Protein AF-A0A4W2G5J8-F1 (afdb_monomer_lite)

Organism: Bos indicus x Bos taurus (NCBI:txid30522)

InterPro domains:
  IPR000988 Large ribosomal subunit protein eL24-related, N-terminal [PF01246] (79-118)
  IPR001806 Small GTPase [PF00071] (5-64)
  IPR001806 Small GTPase [PS51421] (1-162)
  IPR027417 P-loop containing nucleoside triphosphate hydrolase [G3DSA:3.40.50.300] (1-75)
  IPR027417 P-loop containing nucleoside triphosphate hydrolase [SSF52540] (5-85)
  IPR038630 Ribosomal protein L24e/L24 superfamily [G3DSA:2.30.170.20] (77-120)
  IPR056366 Large ribosomal subunit protein eL24 [PTHR10792] (80-213)

Sequence (216 aa):
MHAYCENPDIVLCGNKSDLEDQRVVKEEEARGLAEKYGVPYFETSAANGTNINQAIETLLDLIMKRMERCVDKSWIPEGVVFRFCKSKCHKNFKKKRNPRKVRWTKAFRKAAGKELTVDNSFEFEKRRNEPVKYQRELWNKTIDAMKRVEEIKQKRQAKFIMNRLKKNKELQKVQDVKEVKQNIHLIRAPLAGKGKQLEDKMVQKLQEDVDMEDVS

Secondary structure (DSSP, 8-state):
--S--SS----EEEE-TT-GGG--S-HHHHHHHHHHHT--EEEEBTTTTBSHHHHHHHHHHHHHHHHHHTT-GGGS-TT-----SSHHHHHHHHTT--GGG-TTSHHHHHHTTSS--S-GGGGGGPPP-S-----HHHHHHHHHHHHHHHHHHHHHHHHHHHHHHHHHHHHHHHHHHHHHHHSGGGS--TTTTHHHHHHHHHHHHHHHHHHHHTT-

Structure (mmCIF, N/CA/C/O backbone):
data_AF-A0A4W2G5J8-F1
#
_entry.id   AF-A0A4W2G5J8-F1
#
loop_
_atom_site.group_PDB
_atom_site.id
_atom_site.type_symbol
_atom_site.label_atom_id
_atom_site.label_alt_id
_atom_site.label_comp_id
_atom_site.label_asym_id
_atom_site.label_entity_id
_atom_site.label_seq_id
_atom_site.pdbx_PDB_ins_code
_atom_site.Cartn_x
_atom_site.Cartn_y
_atom_site.Cartn_z
_atom_site.occupancy
_atom_site.B_iso_or_equiv
_atom_site.auth_seq_id
_atom_site.auth_comp_id
_atom_site.auth_asym_id
_atom_site.auth_atom_id
_atom_site.pdbx_PDB_model_num
ATOM 1 N N . MET A 1 1 ? 19.589 -0.041 -10.418 1.00 38.41 1 MET A N 1
ATOM 2 C CA . MET A 1 1 ? 19.393 -1.083 -11.439 1.00 38.41 1 MET A CA 1
ATOM 3 C C . MET A 1 1 ? 18.589 -2.205 -10.810 1.00 38.41 1 MET A C 1
ATOM 5 O O . MET A 1 1 ? 19.069 -2.798 -9.857 1.00 38.41 1 MET A O 1
ATOM 9 N N . HIS A 1 2 ? 17.328 -2.399 -11.202 1.00 41.47 2 HIS A N 1
ATOM 10 C CA . HIS A 1 2 ? 16.575 -3.581 -10.766 1.00 41.47 2 HIS A CA 1
ATOM 11 C C . HIS A 1 2 ? 16.871 -4.688 -11.780 1.00 41.47 2 HIS A C 1
ATOM 13 O O . HIS A 1 2 ? 16.592 -4.490 -12.955 1.00 41.47 2 HIS A O 1
ATOM 19 N N . ALA A 1 3 ? 17.419 -5.816 -11.323 1.00 39.56 3 ALA A N 1
ATOM 20 C CA . ALA A 1 3 ? 17.760 -6.989 -12.140 1.00 39.56 3 ALA A CA 1
ATOM 21 C C . ALA A 1 3 ? 16.539 -7.727 -12.732 1.00 39.56 3 ALA A C 1
ATOM 23 O O . ALA A 1 3 ? 16.693 -8.734 -13.404 1.00 39.56 3 ALA A O 1
ATOM 24 N N . TYR A 1 4 ? 15.325 -7.230 -12.491 1.00 49.53 4 TYR A N 1
ATOM 25 C CA . TYR A 1 4 ? 14.087 -7.831 -12.972 1.00 49.53 4 TYR A CA 1
ATOM 26 C C . TYR A 1 4 ? 13.166 -6.712 -13.438 1.00 49.53 4 TYR A C 1
ATOM 28 O O . TYR A 1 4 ? 12.413 -6.136 -12.646 1.00 49.53 4 TYR A O 1
ATOM 36 N N . CYS A 1 5 ? 13.278 -6.348 -14.712 1.00 56.59 5 CYS A N 1
ATOM 37 C CA . CYS A 1 5 ? 12.164 -5.691 -15.366 1.00 56.59 5 CYS A CA 1
ATOM 38 C C . CYS A 1 5 ? 11.181 -6.752 -15.850 1.00 56.59 5 CYS A C 1
ATOM 40 O O . CYS A 1 5 ? 11.600 -7.795 -16.333 1.00 56.59 5 CYS A O 1
ATOM 42 N N . GLU A 1 6 ? 9.890 -6.445 -15.758 1.00 57.66 6 GLU A N 1
ATOM 43 C CA . GLU A 1 6 ? 8.810 -7.233 -16.358 1.00 57.66 6 GLU A CA 1
ATOM 44 C C . GLU A 1 6 ? 9.018 -7.415 -17.883 1.00 57.66 6 GLU A C 1
ATOM 46 O O . GLU A 1 6 ? 8.624 -8.446 -18.407 1.00 57.66 6 GLU A O 1
ATOM 51 N N . ASN A 1 7 ? 9.758 -6.503 -18.539 1.00 65.62 7 ASN A N 1
ATOM 52 C CA . ASN A 1 7 ? 10.272 -6.633 -19.913 1.00 65.62 7 ASN A CA 1
ATOM 53 C C . ASN A 1 7 ? 11.811 -6.447 -19.946 1.00 65.62 7 ASN A C 1
ATOM 55 O O . ASN A 1 7 ? 12.277 -5.306 -19.769 1.00 65.62 7 ASN A O 1
ATOM 59 N N . PRO A 1 8 ? 12.617 -7.514 -20.091 1.00 75.38 8 PRO A N 1
ATOM 60 C CA . PRO A 1 8 ? 14.058 -7.420 -20.338 1.00 75.38 8 PRO A CA 1
ATOM 61 C C . PRO A 1 8 ? 14.349 -7.021 -21.794 1.00 75.38 8 PRO A C 1
ATOM 63 O O . PRO A 1 8 ? 13.542 -7.289 -22.679 1.00 75.38 8 PRO A O 1
ATOM 66 N N . ASP A 1 9 ? 15.489 -6.373 -22.032 1.00 82.00 9 ASP A N 1
ATOM 67 C CA . ASP A 1 9 ? 15.990 -6.139 -23.392 1.00 82.00 9 ASP A CA 1
ATOM 68 C C . ASP A 1 9 ? 16.677 -7.429 -23.865 1.00 82.00 9 ASP A C 1
ATOM 70 O O . ASP A 1 9 ? 17.513 -7.979 -23.145 1.00 82.00 9 ASP A O 1
ATOM 74 N N . ILE A 1 10 ? 16.275 -7.950 -25.026 1.00 84.50 10 ILE A N 1
ATOM 75 C CA . ILE A 1 10 ? 16.717 -9.248 -25.554 1.00 84.50 10 ILE A CA 1
ATOM 76 C C . ILE A 1 10 ? 17.279 -9.032 -26.959 1.00 84.50 10 ILE A C 1
ATOM 78 O O . ILE A 1 10 ? 16.675 -8.329 -27.767 1.00 84.50 10 ILE A O 1
ATOM 82 N N . VAL A 1 11 ? 18.418 -9.660 -27.242 1.00 89.00 11 VAL A N 1
ATOM 83 C CA . VAL A 1 11 ? 19.029 -9.752 -28.573 1.00 89.00 11 VAL A CA 1
ATOM 84 C C . VAL A 1 11 ? 19.154 -11.234 -28.919 1.00 89.00 11 VAL A C 1
ATOM 86 O O . VAL A 1 11 ? 19.563 -12.030 -28.073 1.00 89.00 11 VAL A O 1
ATOM 89 N N . LEU A 1 12 ? 18.757 -11.611 -30.134 1.00 89.06 12 LEU A N 1
ATOM 90 C CA . LEU A 1 12 ? 18.858 -12.975 -30.641 1.00 89.06 12 LEU A CA 1
ATOM 91 C C . LEU A 1 12 ? 20.187 -13.140 -31.386 1.00 89.06 12 LEU A C 1
ATOM 93 O O . LEU A 1 12 ? 20.482 -12.381 -32.303 1.00 89.06 12 LEU A O 1
ATOM 97 N N . CYS A 1 13 ? 20.978 -14.146 -31.020 1.00 88.75 13 CYS A N 1
ATOM 98 C CA . CYS A 1 13 ? 22.247 -14.430 -31.690 1.00 88.75 13 CYS A CA 1
ATOM 99 C C . CYS A 1 13 ? 22.218 -15.830 -32.307 1.00 88.75 13 CYS A C 1
ATOM 101 O O . CYS A 1 13 ? 22.041 -16.818 -31.592 1.00 88.75 13 CYS A O 1
ATOM 103 N N . GLY A 1 14 ? 22.425 -15.918 -33.619 1.00 87.31 14 GLY A N 1
ATOM 104 C CA . GLY A 1 14 ? 22.810 -17.155 -34.290 1.00 87.31 14 GLY A CA 1
ATOM 105 C C . GLY A 1 14 ? 24.281 -17.435 -33.991 1.00 87.31 14 GLY A C 1
ATOM 106 O O . GLY A 1 14 ? 25.125 -16.563 -34.181 1.00 87.31 14 GLY A O 1
ATOM 107 N N . ASN A 1 15 ? 24.600 -18.612 -33.462 1.00 85.62 15 ASN A N 1
ATOM 108 C CA . ASN A 1 15 ? 25.974 -18.990 -33.124 1.00 85.62 15 ASN A CA 1
ATOM 109 C C . ASN A 1 15 ? 26.601 -19.818 -34.255 1.00 85.62 15 ASN A C 1
ATOM 111 O O . ASN A 1 15 ? 25.879 -20.532 -34.949 1.00 85.62 15 ASN A O 1
ATOM 115 N N . LYS A 1 16 ? 27.938 -19.811 -34.345 1.00 78.06 16 LYS A N 1
ATOM 116 C CA . LYS A 1 16 ? 28.732 -20.694 -35.215 1.00 78.06 16 LYS A CA 1
ATOM 117 C C . LYS A 1 16 ? 28.480 -20.439 -36.710 1.00 78.06 16 LYS A C 1
ATOM 119 O O . LYS A 1 16 ? 28.362 -21.374 -37.497 1.00 78.06 16 LYS A O 1
ATOM 124 N N . SER A 1 17 ? 28.389 -19.164 -37.096 1.00 78.94 17 SER A N 1
ATOM 125 C CA . SER A 1 17 ? 28.160 -18.755 -38.493 1.00 78.94 17 SER A CA 1
ATOM 126 C C . SER A 1 17 ? 29.269 -19.201 -39.459 1.00 78.94 17 SER A C 1
ATOM 128 O O . SER A 1 17 ? 29.073 -19.181 -40.663 1.00 78.94 17 SER A O 1
ATOM 130 N N . ASP A 1 18 ? 30.429 -19.603 -38.937 1.00 77.38 18 ASP A N 1
ATOM 131 C CA . ASP A 1 18 ? 31.568 -20.159 -39.673 1.00 77.38 18 ASP A CA 1
ATOM 132 C C . ASP A 1 18 ? 31.344 -21.575 -40.229 1.00 77.38 18 ASP A C 1
ATOM 134 O O . ASP A 1 18 ? 32.064 -21.988 -41.133 1.00 77.38 18 ASP A O 1
ATOM 138 N N . LEU A 1 19 ? 30.373 -22.329 -39.703 1.00 77.50 19 LEU A N 1
ATOM 139 C CA . LEU A 1 19 ? 30.126 -23.720 -40.095 1.00 77.50 19 LEU A CA 1
ATOM 140 C C . LEU A 1 19 ? 28.753 -23.858 -40.746 1.00 77.50 19 LEU A C 1
ATOM 142 O O . LEU A 1 19 ? 27.797 -24.353 -40.146 1.00 77.50 19 LEU A O 1
ATOM 146 N N . GLU A 1 20 ? 28.679 -23.426 -42.003 1.00 73.38 20 GLU A N 1
ATOM 147 C CA . GLU A 1 20 ? 27.465 -23.491 -42.822 1.00 73.38 20 GLU A CA 1
ATOM 148 C C . GLU A 1 20 ? 27.025 -24.936 -43.106 1.00 73.38 20 GLU A C 1
ATOM 150 O O . GLU A 1 20 ? 25.830 -25.226 -43.097 1.00 73.38 20 GLU A O 1
ATOM 155 N N . ASP A 1 21 ? 27.974 -25.868 -43.233 1.00 71.19 21 ASP A N 1
ATOM 156 C CA . ASP A 1 21 ? 27.704 -27.285 -43.528 1.00 71.19 21 ASP A CA 1
ATOM 157 C C . ASP A 1 21 ? 26.970 -28.030 -42.397 1.00 71.19 21 ASP A C 1
ATOM 159 O O . ASP A 1 21 ? 26.373 -29.082 -42.616 1.00 71.19 21 ASP A O 1
ATOM 163 N N . GLN A 1 22 ? 27.002 -27.498 -41.170 1.00 77.81 22 GLN A N 1
ATOM 164 C CA . GLN A 1 22 ? 26.304 -28.057 -40.001 1.00 77.81 22 GLN A CA 1
ATOM 165 C C . GLN A 1 22 ? 25.113 -27.189 -39.573 1.00 77.81 22 GLN A C 1
ATOM 167 O O . GLN A 1 22 ? 24.629 -27.290 -38.440 1.00 77.81 22 GLN A O 1
ATOM 172 N N . ARG A 1 23 ? 24.639 -26.308 -40.461 1.00 77.00 23 ARG A N 1
ATOM 173 C CA . ARG A 1 23 ? 23.551 -25.377 -40.171 1.00 77.00 23 ARG A CA 1
ATOM 174 C C . ARG A 1 23 ? 22.225 -26.129 -40.034 1.00 77.00 23 ARG A C 1
ATOM 176 O O . ARG A 1 23 ? 21.704 -26.699 -40.985 1.00 77.00 23 ARG A O 1
ATOM 183 N N . VAL A 1 24 ? 21.657 -26.081 -38.830 1.00 79.44 24 VAL A N 1
ATOM 184 C CA . VAL A 1 24 ? 20.358 -26.702 -38.506 1.00 79.44 24 VAL A CA 1
ATOM 185 C C . VAL A 1 24 ? 19.182 -25.768 -38.815 1.00 79.44 24 VAL A C 1
ATOM 187 O O . VAL A 1 24 ? 18.085 -26.236 -39.101 1.00 79.44 24 VAL A O 1
ATOM 190 N N . VAL A 1 25 ? 19.401 -24.449 -38.775 1.00 81.06 25 VAL A N 1
ATOM 191 C CA . VAL A 1 25 ? 18.357 -23.428 -38.962 1.00 81.06 25 VAL A CA 1
ATOM 192 C C . VAL A 1 25 ? 18.772 -22.470 -40.070 1.00 81.06 25 VAL A C 1
ATOM 194 O O . VAL A 1 25 ? 19.885 -21.938 -40.055 1.00 81.06 25 VAL A O 1
ATOM 197 N N . LYS A 1 26 ? 17.878 -22.239 -41.035 1.00 83.38 26 LYS A N 1
ATOM 198 C CA . LYS A 1 26 ? 18.117 -21.276 -42.118 1.00 83.38 26 LYS A CA 1
ATOM 199 C C . LYS A 1 26 ? 18.141 -19.853 -41.562 1.00 83.38 26 LYS A C 1
ATOM 201 O O . LYS A 1 26 ? 17.365 -19.527 -40.665 1.00 83.38 26 LYS A O 1
ATOM 206 N N . GLU A 1 27 ? 18.988 -18.993 -42.127 1.00 81.56 27 GLU A N 1
ATOM 207 C CA . GLU A 1 27 ? 19.073 -17.584 -41.710 1.00 81.56 27 GLU A CA 1
ATOM 208 C C . GLU A 1 27 ? 17.706 -16.889 -41.789 1.00 81.56 27 GLU A C 1
ATOM 210 O O . GLU A 1 27 ? 17.298 -16.203 -40.854 1.00 81.56 27 GLU A O 1
ATOM 215 N N . GLU A 1 28 ? 16.962 -17.127 -42.871 1.00 84.06 28 GLU A N 1
ATOM 216 C CA . GLU A 1 28 ? 15.635 -16.545 -43.103 1.00 84.06 28 GLU A CA 1
ATOM 217 C C . GLU A 1 28 ? 14.625 -16.912 -42.008 1.00 84.06 28 GLU A C 1
ATOM 219 O O . GLU A 1 28 ? 13.818 -16.081 -41.596 1.00 84.06 28 GLU A O 1
ATOM 224 N N . GLU A 1 29 ? 14.689 -18.140 -41.491 1.00 86.12 29 GLU A N 1
ATOM 225 C CA . GLU A 1 29 ? 13.794 -18.618 -40.436 1.00 86.12 29 GLU A CA 1
ATOM 226 C C . GLU A 1 29 ? 14.132 -17.971 -39.085 1.00 86.12 29 GLU A C 1
ATOM 228 O O . GLU A 1 29 ? 13.241 -17.502 -38.373 1.00 86.12 29 GLU A O 1
ATOM 233 N N . ALA A 1 30 ? 15.425 -17.873 -38.758 1.00 84.69 30 ALA A N 1
ATOM 234 C CA . ALA A 1 30 ? 15.895 -17.206 -37.546 1.00 84.69 30 ALA A CA 1
ATOM 235 C C . ALA A 1 30 ? 15.593 -15.698 -37.570 1.00 84.69 30 ALA A C 1
ATOM 237 O O . ALA A 1 30 ? 15.148 -15.133 -36.566 1.00 84.69 30 ALA A O 1
ATOM 238 N N . ARG A 1 31 ? 15.763 -15.055 -38.731 1.00 87.25 31 ARG A N 1
ATOM 239 C CA . ARG A 1 31 ? 15.429 -13.644 -38.949 1.00 87.25 31 ARG A CA 1
ATOM 240 C C . ARG A 1 31 ? 13.924 -13.402 -38.875 1.00 87.25 31 ARG A C 1
ATOM 242 O O . ARG A 1 31 ? 13.499 -12.482 -38.184 1.00 87.25 31 ARG A O 1
ATOM 249 N N . GLY A 1 32 ? 13.114 -14.264 -39.492 1.00 88.94 32 GLY A N 1
ATOM 250 C CA . GLY A 1 32 ? 11.654 -14.193 -39.406 1.00 88.94 32 GLY A CA 1
ATOM 251 C C . GLY A 1 32 ? 11.141 -14.367 -37.973 1.00 88.94 32 GLY A C 1
ATOM 252 O O . GLY A 1 32 ? 10.207 -13.684 -37.550 1.00 88.94 32 GLY A O 1
ATOM 253 N N . LEU A 1 33 ? 11.788 -15.227 -37.179 1.00 87.94 33 LEU A N 1
ATOM 254 C CA . LEU A 1 33 ? 11.506 -15.351 -35.751 1.00 87.94 33 LEU A CA 1
ATOM 255 C C . LEU A 1 33 ? 11.872 -14.063 -35.001 1.00 87.94 33 LEU A C 1
ATOM 257 O O . LEU A 1 33 ? 11.066 -13.564 -34.216 1.00 87.94 33 LEU A O 1
ATOM 261 N N . ALA A 1 34 ? 13.046 -13.494 -35.268 1.00 89.31 34 ALA A N 1
ATOM 262 C CA . ALA A 1 34 ? 13.484 -12.245 -34.654 1.00 89.31 34 ALA A CA 1
ATOM 263 C C . ALA A 1 34 ? 12.530 -11.078 -34.956 1.00 89.31 34 ALA A C 1
ATOM 265 O O . ALA A 1 34 ? 12.132 -10.361 -34.039 1.00 89.31 34 ALA A O 1
ATOM 266 N N . GLU A 1 35 ? 12.086 -10.944 -36.207 1.00 88.75 35 GLU A N 1
ATOM 267 C CA . GLU A 1 35 ? 11.108 -9.939 -36.636 1.00 88.75 35 GLU A CA 1
ATOM 268 C C . GLU A 1 35 ? 9.743 -10.147 -35.978 1.00 88.75 35 GLU A C 1
ATOM 270 O O . GLU A 1 35 ? 9.147 -9.193 -35.478 1.00 88.75 35 GLU A O 1
ATOM 275 N N . LYS A 1 36 ? 9.274 -11.398 -35.882 1.00 90.69 36 LYS A N 1
ATOM 276 C CA . LYS A 1 36 ? 8.018 -11.738 -35.199 1.00 90.69 36 LYS A CA 1
ATOM 277 C C . LYS A 1 36 ? 8.023 -11.327 -33.725 1.00 90.69 36 LYS A C 1
ATOM 279 O O . LYS A 1 36 ? 6.988 -10.912 -33.204 1.00 90.69 36 LYS A O 1
ATOM 284 N N . TYR A 1 37 ? 9.166 -11.452 -33.052 1.00 86.06 37 TYR A N 1
ATOM 285 C CA . TYR A 1 37 ? 9.339 -11.030 -31.659 1.00 86.06 37 TYR A CA 1
ATOM 286 C C . TYR A 1 37 ? 9.847 -9.585 -31.513 1.00 86.06 37 TYR A C 1
ATOM 288 O O . TYR A 1 37 ? 9.924 -9.087 -30.390 1.00 86.06 37 TYR A O 1
ATOM 296 N N . GLY A 1 38 ? 10.160 -8.900 -32.618 1.00 85.06 38 GLY A N 1
ATOM 297 C CA . GLY A 1 38 ? 10.692 -7.537 -32.629 1.00 85.06 38 GLY A CA 1
ATOM 298 C C . GLY A 1 38 ? 12.057 -7.391 -31.945 1.00 85.06 38 GLY A C 1
ATOM 299 O O . GLY A 1 38 ? 12.325 -6.345 -31.353 1.00 85.06 38 GLY A O 1
ATOM 300 N N . VAL A 1 39 ? 12.896 -8.431 -31.974 1.00 88.75 39 VAL A N 1
ATOM 301 C CA . VAL A 1 39 ? 14.233 -8.442 -31.352 1.00 88.75 39 VAL A CA 1
ATOM 302 C C . VAL A 1 39 ? 15.334 -8.330 -32.414 1.00 88.75 39 VAL A C 1
ATOM 304 O O . VAL A 1 39 ? 15.181 -8.886 -33.500 1.00 88.75 39 VAL A O 1
ATOM 307 N N . PRO A 1 40 ? 16.460 -7.647 -32.140 1.00 88.44 40 PRO A N 1
ATOM 308 C CA . PRO A 1 40 ? 17.597 -7.636 -33.059 1.00 88.44 40 PRO A CA 1
ATOM 309 C C . PRO A 1 40 ? 18.197 -9.037 -33.224 1.00 88.44 40 PRO A C 1
ATOM 311 O O . PRO A 1 40 ? 18.310 -9.767 -32.237 1.00 88.44 40 PRO A O 1
ATOM 314 N N . TYR A 1 41 ? 18.607 -9.382 -34.448 1.00 89.94 41 TYR A N 1
ATOM 315 C CA . TYR A 1 41 ? 19.265 -10.648 -34.782 1.00 89.94 41 TYR A CA 1
ATOM 316 C C . TYR A 1 41 ? 20.685 -10.424 -35.304 1.00 89.94 41 TYR A C 1
ATOM 318 O O . TYR A 1 41 ? 20.887 -9.571 -36.167 1.00 89.94 41 TYR A O 1
ATOM 326 N N . PHE A 1 42 ? 21.642 -11.217 -34.817 1.00 88.81 42 PHE A N 1
ATOM 327 C CA . PHE A 1 42 ? 23.030 -11.218 -35.287 1.00 88.81 42 PHE A CA 1
ATOM 328 C C . PHE A 1 42 ? 23.533 -12.642 -35.521 1.00 88.81 42 PHE A C 1
ATOM 330 O O . PHE A 1 42 ? 23.354 -13.507 -34.667 1.00 88.81 42 PHE A O 1
ATOM 337 N N . GLU A 1 43 ? 24.226 -12.879 -36.634 1.00 86.31 43 GLU A N 1
ATOM 338 C CA . GLU A 1 43 ? 25.026 -14.093 -36.820 1.00 86.31 43 GLU A CA 1
ATOM 339 C C . GLU A 1 43 ? 26.422 -13.867 -36.248 1.00 86.31 43 GLU A C 1
ATOM 341 O O . GLU A 1 43 ? 27.118 -12.946 -36.665 1.00 86.31 43 GLU A O 1
ATOM 346 N N . THR A 1 44 ? 26.816 -14.686 -35.281 1.00 86.19 44 THR A N 1
ATOM 347 C CA . THR A 1 44 ? 28.058 -14.555 -34.517 1.00 86.19 44 THR A CA 1
ATOM 348 C C . THR A 1 44 ? 28.912 -15.809 -34.677 1.00 86.19 44 THR A C 1
ATOM 350 O O . THR A 1 44 ? 28.406 -16.932 -34.597 1.00 86.19 44 THR A O 1
ATOM 353 N N . SER A 1 45 ? 30.222 -15.632 -34.856 1.00 85.00 45 SER A N 1
ATOM 354 C CA . SER A 1 45 ? 31.191 -16.729 -34.758 1.00 85.00 45 SER A CA 1
ATOM 355 C C . SER A 1 45 ? 32.128 -16.475 -33.590 1.00 85.00 45 SER A C 1
ATOM 357 O O . SER A 1 45 ? 32.958 -15.567 -33.631 1.00 85.00 45 SER A O 1
ATOM 359 N N . ALA A 1 46 ? 32.026 -17.313 -32.557 1.00 78.50 46 ALA A N 1
ATOM 360 C CA . ALA A 1 46 ? 32.944 -17.296 -31.421 1.00 78.50 46 ALA A CA 1
ATOM 361 C C . ALA A 1 46 ? 34.396 -17.625 -31.822 1.00 78.50 46 ALA A C 1
ATOM 363 O O . ALA A 1 46 ? 35.321 -17.149 -31.172 1.00 78.50 46 ALA A O 1
ATOM 364 N N . ALA A 1 47 ? 34.593 -18.417 -32.883 1.00 79.69 47 ALA A N 1
ATOM 365 C CA . ALA A 1 47 ? 35.912 -18.844 -33.348 1.00 79.69 47 ALA A CA 1
ATOM 366 C C . ALA A 1 47 ? 36.627 -17.753 -34.161 1.00 79.69 47 ALA A C 1
ATOM 368 O O . ALA A 1 47 ? 37.810 -17.504 -33.943 1.00 79.69 47 ALA A O 1
ATOM 369 N N . ASN A 1 48 ? 35.896 -17.069 -35.048 1.00 78.31 48 ASN A N 1
ATOM 370 C CA . ASN A 1 48 ? 36.460 -16.039 -35.929 1.00 78.31 48 ASN A CA 1
ATOM 371 C C . ASN A 1 48 ? 36.322 -14.618 -35.360 1.00 78.31 48 ASN A C 1
ATOM 373 O O . ASN A 1 48 ? 36.803 -13.660 -35.963 1.00 78.31 48 ASN A O 1
ATOM 377 N N . GLY A 1 49 ? 35.641 -14.456 -34.221 1.00 80.69 49 GLY A N 1
ATOM 378 C CA . GLY A 1 49 ? 35.400 -13.153 -33.601 1.00 80.69 49 GLY A CA 1
ATOM 379 C C . GLY A 1 49 ? 34.451 -12.248 -34.396 1.00 80.69 49 GLY A C 1
ATOM 380 O O . GLY A 1 49 ? 34.365 -11.053 -34.113 1.00 80.69 49 GLY A O 1
ATOM 381 N N . THR A 1 50 ? 33.738 -12.778 -35.393 1.00 83.38 50 THR A N 1
ATOM 382 C CA . THR A 1 50 ? 32.857 -11.985 -36.256 1.00 83.38 50 THR A CA 1
ATOM 383 C C . THR A 1 50 ? 31.548 -11.647 -35.541 1.00 83.38 50 THR A C 1
ATOM 385 O O . THR A 1 50 ? 30.927 -12.498 -34.901 1.00 83.38 50 THR A O 1
ATOM 388 N N . ASN A 1 51 ? 31.132 -10.377 -35.638 1.00 82.44 51 ASN A N 1
ATOM 389 C CA . ASN A 1 51 ? 29.860 -9.815 -35.148 1.00 82.44 51 ASN A CA 1
ATOM 390 C C . ASN A 1 51 ? 29.557 -9.937 -33.640 1.00 82.44 51 ASN A C 1
ATOM 392 O O . ASN A 1 51 ? 28.518 -9.454 -33.190 1.00 82.44 51 ASN A O 1
ATOM 396 N N . ILE A 1 52 ? 30.460 -10.499 -32.832 1.00 85.81 52 ILE A N 1
ATOM 397 C CA . ILE A 1 52 ? 30.299 -10.585 -31.371 1.00 85.81 52 ILE A CA 1
ATOM 398 C C . ILE A 1 52 ? 30.237 -9.181 -30.753 1.00 85.81 52 ILE A C 1
ATOM 400 O O . ILE A 1 52 ? 29.341 -8.888 -29.962 1.00 85.81 52 ILE A O 1
ATOM 404 N N . ASN A 1 53 ? 31.159 -8.295 -31.147 1.00 87.75 53 ASN A N 1
ATOM 405 C CA . ASN A 1 53 ? 31.230 -6.934 -30.607 1.00 87.75 53 ASN A CA 1
ATOM 406 C C . ASN A 1 53 ? 29.975 -6.124 -30.949 1.00 87.75 53 ASN A C 1
ATOM 408 O O . ASN A 1 53 ? 29.395 -5.501 -30.069 1.00 87.75 53 ASN A O 1
ATOM 412 N N . GLN A 1 54 ? 29.496 -6.214 -32.192 1.00 86.38 54 GLN A N 1
ATOM 413 C CA . GLN A 1 54 ? 28.295 -5.503 -32.642 1.00 86.38 54 GLN A CA 1
ATOM 414 C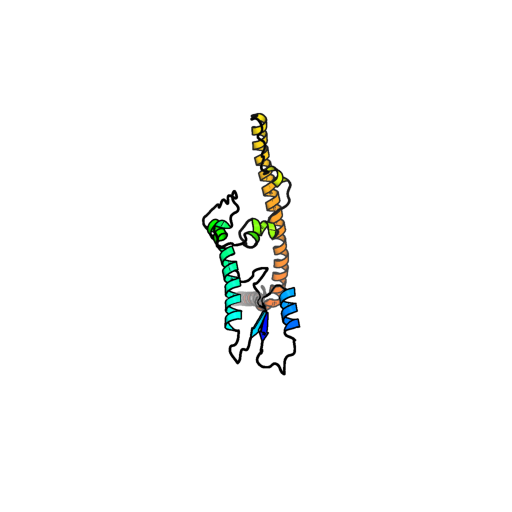 C . GLN A 1 54 ? 27.033 -5.965 -31.897 1.00 86.38 54 GLN A C 1
ATOM 416 O O . GLN A 1 54 ? 26.197 -5.138 -31.526 1.00 86.38 54 GLN A O 1
ATOM 421 N N . ALA A 1 55 ? 26.903 -7.269 -31.623 1.00 87.50 55 ALA A N 1
ATOM 422 C CA . ALA A 1 55 ? 25.783 -7.807 -30.852 1.00 87.50 55 ALA A CA 1
ATOM 423 C C . ALA A 1 55 ? 25.796 -7.307 -29.395 1.00 87.50 55 ALA A C 1
ATOM 425 O O . ALA A 1 55 ? 24.753 -6.931 -28.852 1.00 87.50 55 ALA A O 1
ATOM 426 N N . ILE A 1 56 ? 26.980 -7.255 -28.773 1.00 88.19 56 ILE A N 1
ATOM 427 C CA . ILE A 1 56 ? 27.158 -6.745 -27.406 1.00 88.19 56 ILE A CA 1
ATOM 428 C C . ILE A 1 56 ? 26.895 -5.236 -27.348 1.00 88.19 56 ILE A C 1
ATOM 430 O O . ILE A 1 56 ? 26.138 -4.790 -26.488 1.00 88.19 56 ILE A O 1
ATOM 434 N N . GLU A 1 57 ? 27.469 -4.453 -28.262 1.00 89.00 57 GLU A N 1
ATOM 435 C CA . GLU A 1 57 ? 27.262 -3.001 -28.340 1.00 89.00 57 GLU A CA 1
ATOM 436 C C . GLU A 1 57 ? 25.785 -2.658 -28.548 1.00 89.00 57 GLU A C 1
ATOM 438 O O . GLU A 1 57 ? 25.246 -1.818 -27.833 1.00 89.00 57 GLU A O 1
ATOM 443 N N . THR A 1 58 ? 25.085 -3.380 -29.427 1.00 87.56 58 THR A N 1
ATOM 444 C CA . THR A 1 58 ? 23.646 -3.177 -29.657 1.00 87.56 58 THR A CA 1
ATOM 445 C C . THR A 1 58 ? 22.821 -3.460 -28.399 1.00 87.56 58 THR A C 1
ATOM 447 O O . THR A 1 58 ? 21.892 -2.715 -28.081 1.00 87.56 58 THR A O 1
ATOM 450 N N . LEU A 1 59 ? 23.160 -4.510 -27.642 1.00 87.00 59 LEU A N 1
ATOM 451 C CA . LEU A 1 59 ? 22.502 -4.801 -26.368 1.00 87.00 59 LEU A CA 1
ATOM 452 C C . LEU A 1 59 ? 22.775 -3.702 -25.330 1.00 87.00 59 LEU A C 1
ATOM 454 O O . LEU A 1 59 ? 21.854 -3.264 -24.636 1.00 87.00 59 LEU A O 1
ATOM 458 N N . LEU A 1 60 ? 24.025 -3.241 -25.228 1.00 86.12 60 LEU A N 1
ATOM 459 C CA . LEU A 1 60 ? 24.404 -2.155 -24.326 1.00 86.12 60 LEU A CA 1
ATOM 460 C C . LEU A 1 60 ? 23.683 -0.854 -24.688 1.00 86.12 60 LEU A C 1
ATOM 462 O O . LEU A 1 60 ? 23.151 -0.200 -23.795 1.00 86.12 60 LEU A O 1
ATOM 466 N N . ASP A 1 61 ? 23.571 -0.522 -25.971 1.00 85.12 61 ASP A N 1
ATOM 467 C CA . ASP A 1 61 ? 22.838 0.644 -26.463 1.00 85.12 61 ASP A CA 1
ATOM 468 C C . ASP A 1 61 ? 21.346 0.579 -26.140 1.00 85.12 61 ASP A C 1
ATOM 470 O O . ASP A 1 61 ? 20.754 1.581 -25.730 1.00 85.12 61 ASP A O 1
ATOM 474 N N . LEU A 1 62 ? 20.718 -0.592 -26.281 1.00 81.38 62 LEU A N 1
ATOM 475 C CA . LEU A 1 62 ? 19.323 -0.788 -25.884 1.00 81.38 62 LEU A CA 1
ATOM 476 C C . LEU A 1 62 ? 19.137 -0.545 -24.381 1.00 81.38 62 LEU A C 1
ATOM 478 O O . LEU A 1 62 ? 18.212 0.165 -23.974 1.00 81.38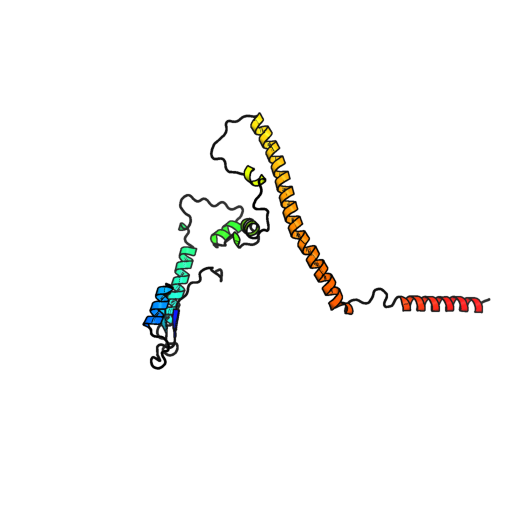 62 LEU A O 1
ATOM 482 N N . ILE A 1 63 ? 20.058 -1.057 -23.560 1.00 82.44 63 ILE A N 1
ATOM 483 C CA . ILE A 1 63 ? 20.060 -0.847 -22.108 1.00 82.44 63 ILE A CA 1
ATOM 484 C C . ILE A 1 63 ? 20.304 0.631 -21.769 1.00 82.44 63 ILE A C 1
ATOM 486 O O . ILE A 1 63 ? 19.607 1.182 -20.913 1.00 82.44 63 ILE A O 1
ATOM 490 N N . MET A 1 64 ? 21.246 1.298 -22.438 1.00 77.69 64 MET A N 1
ATOM 491 C CA . MET A 1 64 ? 21.572 2.708 -22.213 1.00 77.69 64 MET A CA 1
ATOM 492 C C . MET A 1 64 ? 20.420 3.624 -22.628 1.00 77.69 64 MET A C 1
ATOM 494 O O . MET A 1 64 ? 19.949 4.389 -21.791 1.00 77.69 64 MET A O 1
ATOM 498 N N . LYS A 1 65 ? 19.846 3.468 -23.829 1.00 76.31 65 LYS A N 1
ATOM 499 C CA . LYS A 1 65 ? 18.653 4.220 -24.283 1.00 76.31 65 LYS A CA 1
ATOM 500 C C . LYS A 1 65 ? 17.474 4.049 -23.333 1.00 76.31 65 LYS A C 1
ATOM 502 O O . LYS A 1 65 ? 16.710 4.976 -23.050 1.00 76.31 65 LYS A O 1
ATOM 507 N N . ARG A 1 66 ? 17.314 2.847 -22.790 1.00 72.94 66 ARG A N 1
ATOM 508 C CA . ARG A 1 66 ? 16.315 2.568 -21.763 1.00 72.94 66 ARG A CA 1
ATOM 509 C C . ARG A 1 66 ? 16.637 3.255 -20.431 1.00 72.94 66 ARG A C 1
ATOM 511 O O . ARG A 1 66 ? 15.721 3.745 -19.761 1.00 72.94 66 ARG A O 1
ATOM 518 N N . MET A 1 67 ? 17.907 3.301 -20.033 1.00 66.75 67 MET A N 1
ATOM 519 C CA . MET A 1 67 ? 18.381 4.062 -18.874 1.00 66.75 67 MET A CA 1
ATOM 520 C C . MET A 1 67 ? 18.336 5.582 -19.089 1.00 66.75 67 MET A C 1
ATOM 522 O O . MET A 1 67 ? 18.212 6.297 -18.104 1.00 66.75 67 MET A O 1
ATOM 526 N N . GLU A 1 68 ? 18.340 6.092 -20.316 1.00 65.56 68 GLU A N 1
ATOM 527 C CA . GLU A 1 68 ? 18.185 7.523 -20.622 1.00 65.56 68 GLU A CA 1
ATOM 528 C C . GLU A 1 68 ? 16.722 7.966 -20.524 1.00 65.56 68 GLU A C 1
ATOM 530 O O . GLU A 1 68 ? 16.403 8.847 -19.725 1.00 65.56 68 GLU A O 1
ATOM 535 N N . ARG A 1 69 ? 15.787 7.219 -21.140 1.00 62.34 69 ARG A N 1
ATOM 536 C CA . ARG A 1 69 ? 14.332 7.337 -20.847 1.00 62.34 69 ARG A CA 1
ATOM 537 C C . ARG A 1 69 ? 14.060 7.197 -19.336 1.00 62.34 69 ARG A C 1
ATOM 539 O O . ARG A 1 69 ? 13.140 7.770 -18.745 1.00 62.34 69 ARG A O 1
ATOM 546 N N . CYS A 1 70 ? 14.917 6.402 -18.700 1.00 55.22 70 CYS A N 1
ATOM 547 C CA . CYS A 1 70 ? 15.199 6.245 -17.281 1.00 55.22 70 CYS A CA 1
ATOM 548 C C . CYS A 1 70 ? 15.486 7.490 -16.420 1.00 55.22 70 CYS A C 1
ATOM 550 O O . CYS A 1 70 ? 15.178 7.496 -15.233 1.00 55.22 70 CYS A O 1
ATOM 552 N N . VAL A 1 71 ? 16.137 8.512 -16.961 1.00 56.00 71 VAL A N 1
ATOM 553 C CA . VAL A 1 71 ? 16.875 9.516 -16.169 1.00 56.00 71 VAL A CA 1
ATOM 554 C C . VAL A 1 71 ? 16.507 10.953 -16.548 1.00 56.00 71 VAL A C 1
ATOM 556 O O . VAL A 1 71 ? 16.701 11.855 -15.729 1.00 56.00 71 VAL A O 1
ATOM 559 N N . ASP A 1 72 ? 15.867 11.162 -17.696 1.00 52.91 72 ASP A N 1
ATOM 560 C CA . ASP A 1 72 ? 15.418 12.484 -18.121 1.00 52.91 72 ASP A CA 1
ATOM 561 C C . ASP A 1 72 ? 14.454 13.153 -17.126 1.00 52.91 72 ASP A C 1
ATOM 563 O O . ASP A 1 72 ? 13.407 12.617 -16.743 1.00 52.91 72 ASP A O 1
ATOM 567 N N . LYS A 1 73 ? 14.799 14.381 -16.713 1.00 52.25 73 LYS A N 1
ATOM 568 C CA . LYS A 1 73 ? 13.935 15.256 -15.896 1.00 52.25 73 LYS A CA 1
ATOM 569 C C . LYS A 1 73 ? 12.661 15.682 -16.645 1.00 52.25 73 LYS A C 1
ATOM 571 O O . LYS A 1 73 ? 11.707 16.085 -15.986 1.00 52.25 73 LYS A O 1
ATOM 576 N N . SER A 1 74 ? 12.637 15.547 -17.973 1.00 53.78 74 SER A N 1
ATOM 577 C CA . SER A 1 74 ? 11.504 15.828 -18.867 1.00 53.78 74 SER A CA 1
ATOM 578 C C . SER A 1 74 ? 10.438 14.723 -18.894 1.00 53.78 74 SER A C 1
ATOM 580 O O . SER A 1 74 ? 9.431 14.864 -19.577 1.00 53.78 74 SER A O 1
ATOM 582 N N . TRP A 1 75 ? 10.599 13.633 -18.127 1.00 59.91 75 TRP A N 1
ATOM 583 C CA . TR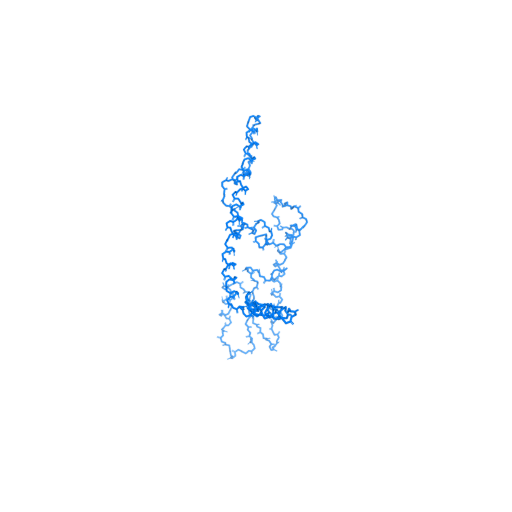P A 1 75 ? 9.571 12.582 -18.024 1.00 59.91 75 TRP A CA 1
ATOM 584 C C . TRP A 1 75 ? 8.318 13.019 -17.243 1.00 59.91 75 TRP A C 1
ATOM 586 O O . TRP A 1 75 ? 7.314 12.307 -17.247 1.00 59.91 75 TRP A O 1
ATOM 596 N N . ILE A 1 76 ? 8.390 14.120 -16.484 1.00 66.25 76 ILE A N 1
ATOM 597 C CA . ILE A 1 76 ? 7.244 14.611 -15.716 1.00 66.25 76 ILE A CA 1
ATOM 598 C C . ILE A 1 76 ? 6.338 15.342 -16.708 1.00 66.25 76 ILE A C 1
ATOM 600 O O . ILE A 1 76 ? 6.780 16.356 -17.241 1.00 66.25 76 ILE A O 1
ATOM 604 N N . PRO A 1 77 ? 5.104 14.867 -16.959 1.00 70.75 77 PRO A N 1
ATOM 605 C CA . PRO A 1 77 ? 4.186 15.590 -17.825 1.00 70.75 77 PRO A CA 1
ATOM 606 C C . PRO A 1 77 ? 3.962 16.999 -17.276 1.00 70.75 77 PRO A C 1
ATOM 608 O O . PRO A 1 77 ? 3.805 17.169 -16.059 1.00 70.75 77 PRO A O 1
ATOM 611 N N . GLU A 1 78 ? 3.940 17.990 -18.165 1.00 77.06 78 GLU A N 1
ATOM 612 C CA . GLU A 1 78 ? 3.655 19.379 -17.804 1.00 77.06 78 GLU A CA 1
ATOM 613 C C . GLU A 1 78 ? 2.362 19.458 -16.973 1.00 77.06 78 GLU A C 1
ATOM 615 O O . GLU A 1 78 ? 1.345 18.839 -17.295 1.00 77.06 78 GLU A O 1
ATOM 620 N N . GLY A 1 79 ? 2.421 20.165 -15.841 1.00 80.56 79 GLY A N 1
ATOM 621 C CA . GLY A 1 79 ? 1.294 20.308 -14.910 1.00 80.56 79 GLY A CA 1
ATOM 622 C C . GLY A 1 79 ? 1.148 19.225 -13.826 1.00 80.56 79 GLY A C 1
ATOM 623 O O . GLY A 1 79 ? 0.269 19.350 -12.969 1.00 80.56 79 GLY A O 1
ATOM 624 N N . VAL A 1 80 ? 2.001 18.191 -13.777 1.00 86.75 80 VAL A N 1
ATOM 625 C CA . VAL A 1 80 ? 1.958 17.184 -12.695 1.00 86.75 80 VAL A CA 1
ATOM 626 C C . VAL A 1 80 ? 2.880 17.564 -11.535 1.00 86.75 80 VAL A C 1
ATOM 628 O O . VAL A 1 80 ? 4.104 17.509 -11.627 1.00 86.75 80 VAL A O 1
ATOM 631 N N . VAL A 1 81 ? 2.288 17.875 -10.379 1.00 88.62 81 VAL A N 1
ATOM 632 C CA . VAL A 1 81 ? 3.037 18.218 -9.159 1.00 88.62 81 VAL A CA 1
ATOM 633 C C . VAL A 1 81 ? 3.158 17.010 -8.227 1.00 88.62 81 VAL A C 1
ATOM 635 O O . VAL A 1 81 ? 2.169 16.536 -7.666 1.00 88.62 81 VAL A O 1
ATOM 638 N N . PHE A 1 82 ? 4.388 16.553 -7.974 1.00 91.00 82 PHE A N 1
ATOM 639 C CA . PHE A 1 82 ? 4.677 15.524 -6.970 1.00 91.00 82 PHE A CA 1
ATOM 640 C C . PHE A 1 82 ? 5.098 16.146 -5.634 1.00 91.00 82 PHE A C 1
ATOM 642 O O . PHE A 1 82 ? 6.102 16.852 -5.550 1.00 91.00 82 PHE A O 1
ATOM 649 N N . ARG A 1 83 ? 4.372 15.832 -4.554 1.00 93.19 83 ARG A N 1
ATOM 650 C CA . ARG A 1 83 ? 4.734 16.226 -3.182 1.00 93.19 83 ARG A CA 1
ATOM 651 C C . ARG A 1 83 ? 5.300 15.035 -2.416 1.00 93.19 83 ARG A C 1
ATOM 653 O O . ARG A 1 83 ? 4.732 13.944 -2.432 1.00 93.19 83 ARG A O 1
ATOM 660 N N . PHE A 1 84 ? 6.403 15.249 -1.702 1.00 94.25 84 PHE A N 1
ATOM 661 C CA . PHE A 1 84 ? 7.060 14.218 -0.898 1.00 94.25 84 PHE A CA 1
ATOM 662 C C . PHE A 1 84 ? 7.130 14.641 0.563 1.00 94.25 84 PHE A C 1
ATOM 664 O O . PHE A 1 84 ? 7.494 15.769 0.869 1.00 94.25 84 PHE A O 1
ATOM 671 N N . CYS A 1 85 ? 6.852 13.710 1.476 1.00 94.56 85 CYS A N 1
ATOM 672 C CA . CYS A 1 85 ? 6.904 13.991 2.910 1.00 94.56 85 CYS A CA 1
ATOM 673 C C . CYS A 1 85 ? 8.335 14.192 3.440 1.00 94.56 85 CYS A C 1
ATOM 675 O O . CYS A 1 85 ? 8.525 14.913 4.410 1.00 94.56 85 CYS A O 1
ATOM 677 N N . LYS A 1 86 ? 9.334 13.504 2.860 1.00 95.56 86 LYS A N 1
ATOM 678 C CA . LYS A 1 86 ? 10.748 13.514 3.289 1.00 95.56 86 LYS A CA 1
ATOM 679 C C . LYS A 1 86 ? 11.691 13.195 2.122 1.00 95.56 86 LYS A C 1
ATOM 681 O O . LYS A 1 86 ? 11.288 12.571 1.133 1.00 95.56 86 LYS A O 1
ATOM 686 N N . SER A 1 87 ? 12.980 13.502 2.295 1.00 93.88 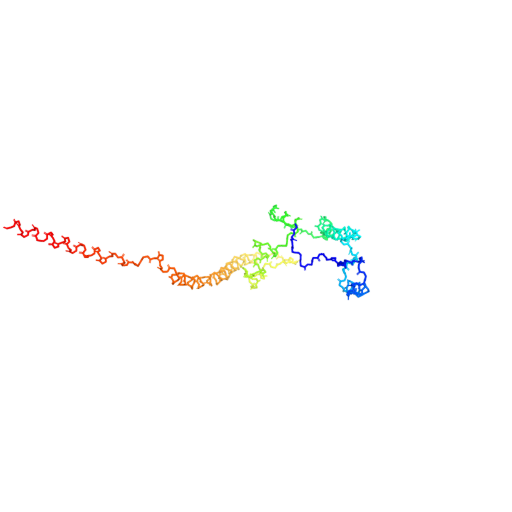87 SER A N 1
ATOM 687 C CA . SER A 1 87 ? 14.046 13.234 1.314 1.00 93.88 87 SER A CA 1
ATOM 688 C C . SER A 1 87 ? 14.158 11.757 0.907 1.00 93.88 87 SER A C 1
ATOM 690 O O . SER A 1 87 ? 14.438 11.469 -0.253 1.00 93.88 87 SER A O 1
ATOM 692 N N . LYS A 1 88 ? 13.868 10.804 1.807 1.00 95.81 88 LYS A N 1
ATOM 693 C CA . LYS A 1 88 ? 13.823 9.357 1.504 1.00 95.81 88 LYS A CA 1
ATOM 694 C C . LYS A 1 88 ? 12.856 9.030 0.361 1.00 95.81 88 LYS A C 1
ATOM 696 O O . LYS A 1 88 ? 13.206 8.270 -0.541 1.00 95.81 88 LYS A O 1
ATOM 701 N N . CYS A 1 89 ? 11.646 9.590 0.397 1.00 93.75 89 CYS A N 1
ATOM 702 C CA . CYS A 1 89 ? 10.625 9.358 -0.627 1.00 93.75 89 CYS A CA 1
ATOM 703 C C . CYS A 1 89 ? 11.038 9.992 -1.955 1.00 93.75 89 CYS A C 1
ATOM 705 O O . CYS A 1 89 ? 10.983 9.328 -2.985 1.00 93.75 89 CYS A O 1
ATOM 707 N N . HIS A 1 90 ? 11.546 11.225 -1.901 1.00 89.94 90 HIS A N 1
ATOM 708 C CA . HIS A 1 90 ? 12.043 11.937 -3.074 1.00 89.94 90 HIS A CA 1
ATOM 709 C C . HIS A 1 90 ? 13.233 11.218 -3.738 1.00 89.94 90 HIS A C 1
ATOM 711 O O . HIS A 1 90 ? 13.244 11.029 -4.950 1.00 89.94 90 HIS A O 1
ATOM 717 N N . LYS A 1 91 ? 14.205 10.720 -2.957 1.00 90.06 91 LYS A N 1
ATOM 718 C CA . LYS A 1 91 ? 15.329 9.915 -3.470 1.00 90.06 91 LYS A CA 1
ATOM 719 C C . LYS A 1 91 ? 14.851 8.600 -4.090 1.00 90.06 91 LYS A C 1
ATOM 721 O O . LYS A 1 91 ? 15.353 8.213 -5.137 1.00 90.06 91 LYS A O 1
ATOM 726 N N . ASN A 1 92 ? 13.882 7.911 -3.481 1.00 89.50 92 ASN A N 1
ATOM 727 C CA . ASN A 1 92 ? 13.311 6.692 -4.068 1.00 89.50 92 ASN A CA 1
ATOM 728 C C . ASN A 1 92 ? 12.567 6.969 -5.382 1.00 89.50 92 ASN A C 1
ATOM 730 O O . ASN A 1 92 ? 12.665 6.156 -6.297 1.00 89.50 92 ASN A O 1
ATOM 734 N N . PHE A 1 93 ? 11.871 8.105 -5.474 1.00 89.50 93 PHE A N 1
ATOM 735 C CA . PHE A 1 93 ? 11.225 8.565 -6.701 1.00 89.50 93 PHE A CA 1
ATOM 736 C C . PHE A 1 93 ? 12.250 8.881 -7.797 1.00 89.50 93 PHE A C 1
ATOM 738 O O . PHE A 1 93 ? 12.140 8.339 -8.889 1.00 89.50 93 PHE A O 1
ATOM 745 N N . LYS A 1 94 ? 13.311 9.640 -7.482 1.00 85.81 94 LYS A N 1
ATOM 746 C CA . LYS A 1 94 ? 14.434 9.893 -8.408 1.00 85.81 94 LYS A CA 1
ATOM 747 C C . LYS A 1 94 ? 15.129 8.607 -8.863 1.00 85.81 94 LYS A C 1
ATOM 749 O O . LYS A 1 94 ? 15.541 8.501 -10.005 1.00 85.81 94 LYS A O 1
ATOM 754 N N . LYS A 1 95 ? 15.214 7.602 -7.985 1.00 85.19 95 LYS A N 1
ATOM 755 C CA . LYS A 1 95 ? 15.709 6.251 -8.308 1.00 85.19 95 LYS A CA 1
ATOM 756 C C . LYS A 1 95 ? 14.675 5.372 -9.036 1.00 85.19 95 LYS A C 1
ATOM 758 O O . LYS A 1 95 ? 14.892 4.164 -9.136 1.00 85.19 95 LYS A O 1
ATOM 763 N N . LYS A 1 96 ? 13.534 5.934 -9.453 1.00 84.12 96 LYS A N 1
ATOM 764 C CA . LYS A 1 96 ? 12.413 5.260 -10.129 1.00 84.12 96 LYS A CA 1
ATOM 765 C C . LYS A 1 96 ? 11.977 3.950 -9.462 1.00 84.12 96 LYS A C 1
ATOM 767 O O . LYS A 1 96 ? 11.637 2.966 -10.113 1.00 84.12 96 LYS A O 1
ATOM 772 N N . ARG A 1 97 ? 11.980 3.911 -8.124 1.00 86.44 97 ARG A N 1
ATOM 773 C CA . ARG A 1 97 ? 11.487 2.744 -7.379 1.00 86.44 97 ARG A CA 1
ATOM 774 C C . ARG A 1 97 ? 9.962 2.743 -7.371 1.00 86.44 97 ARG A C 1
ATOM 776 O O . ARG A 1 97 ? 9.358 3.699 -6.895 1.00 86.44 97 ARG A O 1
ATOM 783 N N . ASN A 1 98 ? 9.348 1.641 -7.798 1.00 87.69 98 ASN A N 1
ATOM 784 C CA . ASN A 1 98 ? 7.893 1.487 -7.784 1.00 87.69 98 ASN A CA 1
ATOM 785 C C . ASN A 1 98 ? 7.352 1.398 -6.337 1.00 87.69 98 ASN A C 1
ATOM 787 O O . ASN A 1 98 ? 7.636 0.411 -5.646 1.00 87.69 98 ASN A O 1
ATOM 791 N N . PRO A 1 99 ? 6.521 2.353 -5.865 1.00 93.38 99 PRO A N 1
ATOM 792 C CA . PRO A 1 99 ? 5.954 2.317 -4.518 1.00 93.38 99 PRO A CA 1
ATOM 793 C C . PRO A 1 99 ? 5.174 1.029 -4.220 1.00 93.38 99 PRO A C 1
ATOM 795 O O . PRO A 1 99 ? 5.244 0.534 -3.099 1.00 93.38 99 PRO A O 1
ATOM 798 N N . ARG A 1 100 ? 4.515 0.420 -5.218 1.00 92.12 100 ARG A N 1
ATOM 799 C CA . ARG A 1 100 ? 3.769 -0.845 -5.063 1.00 92.12 100 ARG A CA 1
ATOM 800 C C . ARG A 1 100 ? 4.655 -2.063 -4.806 1.00 92.12 100 ARG A C 1
ATOM 802 O O . ARG A 1 100 ? 4.125 -3.092 -4.413 1.00 92.12 100 ARG A O 1
ATOM 809 N N . LYS A 1 101 ? 5.974 -1.967 -5.004 1.00 89.94 101 LYS A N 1
ATOM 810 C CA . LYS A 1 101 ? 6.951 -3.030 -4.692 1.00 89.94 101 LYS A CA 1
ATOM 811 C C . LYS A 1 101 ? 7.795 -2.695 -3.450 1.00 89.94 101 LYS A C 1
ATOM 813 O O . LYS A 1 101 ? 8.476 -3.556 -2.898 1.00 89.94 101 LYS A O 1
ATOM 818 N N . VAL A 1 102 ? 7.735 -1.455 -2.955 1.00 92.75 102 VAL A N 1
ATOM 819 C CA . VAL A 1 102 ? 8.467 -1.020 -1.758 1.00 92.75 102 VAL A CA 1
ATOM 820 C C . VAL A 1 102 ? 7.655 -1.344 -0.497 1.00 92.75 102 VAL A C 1
ATOM 822 O O . VAL A 1 102 ? 6.705 -0.639 -0.158 1.00 92.75 102 VAL A O 1
ATOM 825 N N . ARG A 1 103 ? 8.082 -2.386 0.232 1.00 93.75 103 ARG A N 1
ATOM 826 C CA . 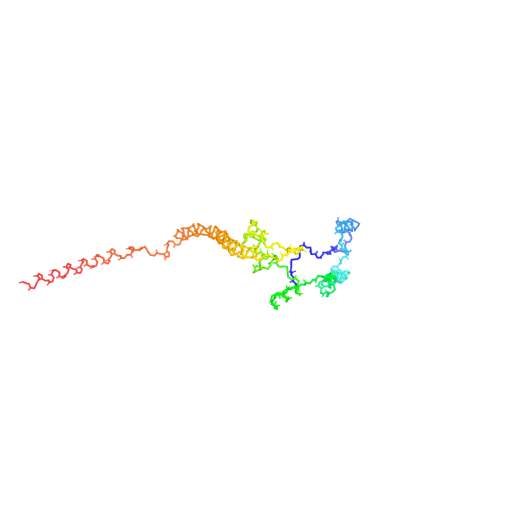ARG A 1 103 ? 7.356 -3.035 1.349 1.00 93.75 103 ARG A CA 1
ATOM 827 C C . ARG A 1 103 ? 6.783 -2.116 2.438 1.00 93.75 103 ARG A C 1
ATOM 829 O O . ARG A 1 103 ? 5.755 -2.448 3.024 1.00 93.75 103 ARG A O 1
ATOM 836 N N . TRP A 1 104 ? 7.446 -1.003 2.750 1.00 93.88 104 TRP A N 1
ATOM 837 C CA . TRP A 1 104 ? 7.037 -0.107 3.840 1.00 93.88 104 TRP A CA 1
ATOM 838 C C . TRP A 1 104 ? 5.976 0.924 3.428 1.00 93.88 104 TRP A C 1
ATOM 840 O O . TRP A 1 104 ? 5.404 1.584 4.292 1.00 93.88 104 TRP A O 1
ATOM 850 N N . THR A 1 105 ? 5.701 1.091 2.132 1.00 96.00 105 THR A N 1
ATOM 851 C CA . THR A 1 105 ? 4.753 2.111 1.666 1.00 96.00 105 THR A CA 1
ATOM 852 C C . THR A 1 105 ? 3.301 1.669 1.852 1.00 96.00 105 THR A C 1
ATOM 854 O O . THR A 1 105 ? 2.974 0.480 1.806 1.00 96.00 105 THR A O 1
ATOM 857 N N . LYS A 1 106 ? 2.392 2.642 1.985 1.00 95.12 106 LYS A N 1
ATOM 858 C CA . LYS A 1 106 ? 0.942 2.392 1.981 1.00 95.12 106 LYS A CA 1
ATOM 859 C C . LYS A 1 106 ? 0.457 1.794 0.657 1.00 95.12 106 LYS A C 1
ATOM 861 O O . LYS A 1 106 ? -0.403 0.923 0.675 1.00 95.12 106 LYS A O 1
ATOM 866 N N . ALA A 1 107 ? 1.053 2.190 -0.471 1.00 94.62 107 ALA A N 1
ATOM 867 C CA . ALA A 1 107 ? 0.733 1.635 -1.787 1.00 94.62 107 ALA A CA 1
ATOM 868 C C . ALA A 1 107 ? 0.979 0.117 -1.847 1.00 94.62 107 ALA A C 1
ATOM 870 O O . ALA A 1 107 ? 0.079 -0.629 -2.224 1.00 94.62 107 ALA A O 1
ATOM 871 N N . PHE A 1 108 ? 2.157 -0.347 -1.405 1.00 96.69 108 PHE A N 1
ATOM 872 C CA . PHE A 1 108 ? 2.444 -1.780 -1.283 1.00 96.69 108 PHE A CA 1
ATOM 873 C C . PHE A 1 108 ? 1.475 -2.457 -0.312 1.00 96.69 108 PHE A C 1
ATOM 875 O O . PHE A 1 108 ? 0.927 -3.510 -0.617 1.00 96.69 108 PHE A O 1
ATOM 882 N N . ARG A 1 109 ? 1.246 -1.858 0.864 1.00 96.00 109 ARG A N 1
ATOM 883 C CA . ARG A 1 109 ? 0.388 -2.460 1.892 1.00 96.00 109 ARG A CA 1
ATOM 884 C C . ARG A 1 109 ? -1.049 -2.652 1.406 1.00 96.00 109 ARG A C 1
ATOM 886 O O . ARG A 1 109 ? -1.600 -3.715 1.649 1.00 96.00 109 ARG A O 1
ATOM 893 N N . LYS A 1 110 ? -1.624 -1.685 0.691 1.00 93.56 110 LYS A N 1
ATOM 894 C CA . LYS A 1 110 ? -2.956 -1.810 0.083 1.00 93.56 110 LYS A CA 1
ATOM 895 C C . LYS A 1 110 ? -2.983 -2.875 -1.019 1.00 93.56 110 LYS A C 1
ATOM 897 O O . LYS A 1 110 ? -3.829 -3.757 -0.975 1.00 93.56 110 LYS A O 1
ATOM 902 N N . ALA A 1 111 ? -2.025 -2.842 -1.950 1.00 93.19 111 ALA A N 1
ATOM 903 C CA . ALA A 1 111 ? -1.959 -3.802 -3.057 1.00 93.19 111 ALA A CA 1
ATOM 904 C C . ALA A 1 111 ? -1.738 -5.252 -2.587 1.00 93.19 111 ALA A C 1
ATOM 906 O O . ALA A 1 111 ? -2.304 -6.179 -3.149 1.00 93.19 111 ALA A O 1
ATOM 907 N N . ALA A 1 112 ? -0.948 -5.450 -1.530 1.00 94.50 112 ALA A N 1
ATOM 908 C CA . ALA A 1 112 ? -0.656 -6.763 -0.956 1.00 94.50 112 ALA A CA 1
ATOM 909 C C . ALA A 1 112 ? -1.689 -7.223 0.097 1.00 94.50 112 ALA A C 1
ATOM 911 O O . ALA A 1 112 ? -1.393 -8.132 0.872 1.00 94.50 112 ALA A O 1
ATOM 912 N N . GLY A 1 113 ? -2.847 -6.557 0.215 1.00 92.31 113 GLY A N 1
ATOM 913 C CA . GLY A 1 113 ? -3.905 -6.936 1.164 1.00 92.31 113 GLY A CA 1
ATOM 914 C C . GLY A 1 113 ? -3.531 -6.769 2.645 1.00 92.31 113 GLY A C 1
ATOM 915 O O . GLY A 1 113 ? -4.090 -7.423 3.524 1.00 92.31 113 GLY A O 1
ATOM 916 N N . LYS A 1 114 ? -2.555 -5.909 2.960 1.00 93.56 114 LYS A N 1
ATOM 917 C CA . LYS A 1 114 ? -2.110 -5.630 4.336 1.00 93.56 114 LYS A CA 1
ATOM 918 C C . LYS A 1 114 ? -2.900 -4.515 5.030 1.00 93.56 114 LYS A C 1
ATOM 920 O O . LYS A 1 114 ? -2.653 -4.251 6.210 1.00 93.56 114 LYS A O 1
ATOM 925 N N . GLU A 1 115 ? -3.811 -3.859 4.327 1.00 93.19 115 GLU A N 1
ATOM 926 C CA . GLU A 1 115 ? -4.700 -2.818 4.845 1.00 93.19 115 GLU A CA 1
ATOM 927 C C . GLU A 1 115 ? -6.095 -2.983 4.254 1.00 93.19 115 GLU A C 1
ATOM 929 O O . GLU A 1 115 ? -6.241 -3.548 3.173 1.00 93.19 115 GLU A O 1
ATOM 934 N N . LEU A 1 116 ? -7.100 -2.463 4.959 1.00 94.12 116 LEU A N 1
ATOM 935 C CA . LEU A 1 116 ? -8.465 -2.389 4.455 1.00 94.12 116 LEU A CA 1
ATOM 936 C C . LEU A 1 116 ? -8.511 -1.383 3.295 1.00 94.12 116 LEU A C 1
ATOM 938 O O . LEU A 1 116 ? -8.143 -0.221 3.477 1.00 94.12 116 LEU A O 1
ATOM 942 N N . THR A 1 117 ? -8.902 -1.835 2.105 1.00 90.56 117 THR A N 1
ATOM 943 C CA . THR A 1 117 ? -8.916 -1.023 0.875 1.00 90.56 117 THR A CA 1
ATOM 944 C C . THR A 1 117 ? -10.311 -0.572 0.460 1.00 90.56 117 THR A C 1
ATOM 946 O O . THR A 1 117 ? -10.438 0.533 -0.059 1.00 90.56 117 THR A O 1
ATOM 949 N N . VAL A 1 118 ? -11.334 -1.386 0.718 1.00 89.75 118 VAL A N 1
ATOM 950 C CA . VAL A 1 118 ? -12.734 -1.126 0.358 1.00 89.75 118 VAL A CA 1
ATOM 951 C C . VAL A 1 118 ? -13.538 -0.954 1.647 1.00 89.75 118 VAL A C 1
ATOM 953 O O . VAL A 1 118 ? -13.764 -1.927 2.362 1.00 89.75 118 VAL A O 1
ATOM 956 N N . ASP A 1 119 ? -13.902 0.286 1.983 1.00 91.56 119 ASP A N 1
ATOM 957 C CA . ASP A 1 119 ? -14.728 0.620 3.151 1.00 91.56 119 ASP A CA 1
ATOM 958 C C . ASP A 1 119 ? -15.448 1.963 2.951 1.00 91.56 119 ASP A C 1
ATOM 960 O O . ASP A 1 119 ? -14.845 2.929 2.478 1.00 91.56 119 ASP A O 1
ATOM 964 N N . ASN A 1 120 ? -16.714 2.040 3.369 1.00 92.50 120 ASN A N 1
ATOM 965 C CA . ASN A 1 120 ? -17.552 3.236 3.203 1.00 92.50 120 ASN A CA 1
ATOM 966 C C . ASN A 1 120 ? -17.013 4.457 3.969 1.00 92.50 120 ASN A C 1
ATOM 968 O O . ASN A 1 120 ? -17.254 5.591 3.570 1.00 92.50 120 ASN A O 1
ATOM 972 N N . SER A 1 121 ? -16.249 4.268 5.053 1.00 91.69 121 SER A N 1
ATOM 973 C CA . SER A 1 121 ? -15.642 5.393 5.781 1.00 91.69 121 SER A CA 1
ATOM 974 C C . SER A 1 121 ? -14.640 6.178 4.929 1.00 91.69 121 SER A C 1
ATOM 976 O O . SER A 1 121 ? -14.421 7.360 5.185 1.00 91.69 121 SER A O 1
ATOM 978 N N . PHE A 1 122 ? -14.059 5.570 3.886 1.00 89.25 122 PHE A N 1
ATOM 979 C CA . PHE A 1 122 ? -13.140 6.264 2.980 1.00 89.25 122 PHE A CA 1
ATOM 980 C C . PHE A 1 122 ? -13.851 7.235 2.034 1.00 89.25 122 PHE A C 1
ATOM 982 O O . PHE A 1 122 ? -13.204 8.119 1.476 1.00 89.25 122 PHE A O 1
ATOM 989 N N . GLU A 1 123 ? -15.171 7.129 1.876 1.00 90.06 123 GLU A N 1
ATOM 990 C CA . GLU A 1 123 ? -15.922 8.033 1.006 1.00 90.06 123 GLU A CA 1
ATOM 991 C C . GLU A 1 123 ? -16.044 9.456 1.557 1.00 90.06 123 GLU A C 1
ATOM 993 O O . GLU A 1 123 ? -16.253 10.393 0.789 1.00 90.06 123 GLU A O 1
ATOM 998 N N . PHE A 1 124 ? -15.857 9.637 2.865 1.00 91.19 124 PHE A N 1
ATOM 999 C CA . PHE A 1 124 ? -15.901 10.951 3.507 1.00 91.19 124 PHE A CA 1
ATOM 1000 C C . PHE A 1 124 ? -14.672 11.821 3.181 1.00 91.19 124 PHE A C 1
ATOM 1002 O O . PHE A 1 124 ? -14.754 13.042 3.281 1.00 91.19 124 PHE A O 1
ATOM 1009 N N . GLU A 1 125 ? -13.555 11.226 2.741 1.00 88.62 125 GLU A N 1
ATOM 1010 C CA . GLU A 1 125 ? -12.287 11.917 2.425 1.00 88.62 125 GLU A CA 1
ATOM 1011 C C . GLU A 1 125 ? -12.198 12.371 0.945 1.00 88.62 125 GLU A C 1
ATOM 1013 O O . GLU A 1 125 ? -11.124 12.695 0.438 1.00 88.62 125 GLU A O 1
ATOM 1018 N N . LYS A 1 126 ? -13.321 12.380 0.209 1.00 89.56 126 LYS A N 1
ATOM 1019 C CA . LYS A 1 126 ? -13.365 12.754 -1.217 1.00 89.56 126 LYS A CA 1
ATOM 1020 C C . LYS A 1 126 ? -13.007 14.233 -1.432 1.00 89.56 126 LYS A C 1
ATOM 1022 O O . LYS A 1 126 ? -13.482 15.122 -0.725 1.00 89.56 126 LYS A O 1
ATOM 1027 N N . ARG A 1 127 ? -12.211 14.507 -2.473 1.00 90.81 127 ARG A N 1
ATOM 1028 C CA . ARG A 1 127 ? -11.907 15.874 -2.925 1.00 90.81 127 ARG A CA 1
ATOM 1029 C C . ARG A 1 127 ? -13.176 16.517 -3.487 1.00 90.81 127 ARG A C 1
ATOM 1031 O O . ARG A 1 127 ? -13.773 15.977 -4.414 1.00 90.81 127 ARG A O 1
ATOM 1038 N N . ARG A 1 128 ? -13.561 17.671 -2.942 1.00 91.00 128 ARG A N 1
ATOM 1039 C CA . ARG A 1 128 ? -14.688 18.478 -3.429 1.00 91.00 128 ARG A CA 1
ATOM 1040 C C . ARG A 1 128 ? -14.149 19.597 -4.313 1.00 91.00 128 ARG A C 1
ATOM 1042 O O . ARG A 1 128 ? -13.273 20.338 -3.877 1.00 91.00 128 ARG A O 1
ATOM 1049 N N . ASN A 1 129 ? -14.648 19.682 -5.543 1.00 94.25 129 ASN A N 1
ATOM 1050 C CA . ASN A 1 129 ? -14.281 20.744 -6.487 1.00 94.25 129 ASN A CA 1
ATOM 1051 C C . ASN A 1 129 ? -15.279 21.912 -6.468 1.00 94.25 129 ASN A C 1
ATOM 1053 O O . ASN A 1 129 ? -14.989 22.959 -7.033 1.00 94.25 129 ASN A O 1
ATOM 1057 N N . GLU A 1 130 ? -16.421 21.742 -5.800 1.00 92.38 130 GLU A N 1
ATOM 1058 C CA . GLU A 1 130 ? -17.449 22.767 -5.651 1.00 92.38 130 GLU A CA 1
ATOM 1059 C C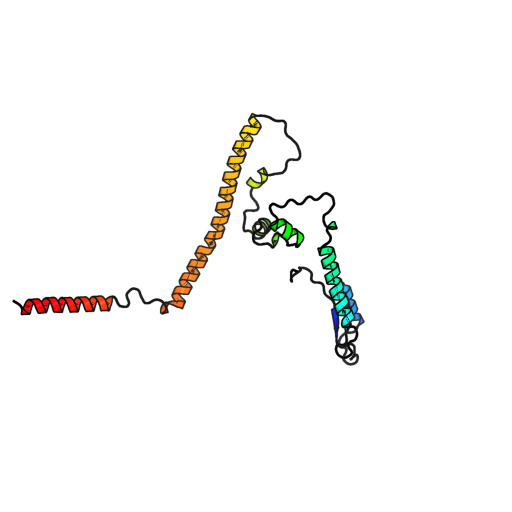 . GLU A 1 130 ? -17.475 23.279 -4.199 1.00 92.38 130 GLU A C 1
ATOM 1061 O O . GLU A 1 130 ? -17.588 22.471 -3.264 1.00 92.38 130 GLU A O 1
ATOM 1066 N N . PRO A 1 131 ? -17.314 24.596 -3.977 1.00 93.81 131 PRO A N 1
ATOM 1067 C CA . PRO A 1 131 ? -17.372 25.181 -2.648 1.00 93.81 131 PRO A CA 1
ATOM 1068 C C . PRO A 1 131 ? -18.819 25.309 -2.166 1.00 93.81 131 PRO A C 1
ATOM 1070 O O . PRO A 1 131 ? -19.726 25.644 -2.920 1.00 93.81 131 PRO A O 1
ATOM 1073 N N . VAL A 1 132 ? -19.025 25.107 -0.867 1.00 94.06 132 VAL A N 1
ATOM 1074 C CA . VAL A 1 132 ? -20.327 25.294 -0.213 1.00 94.06 132 VAL A CA 1
ATOM 1075 C C . VAL A 1 132 ? -20.294 26.591 0.589 1.00 94.06 132 VAL A C 1
ATOM 1077 O O . VAL A 1 132 ? -19.300 26.882 1.259 1.00 94.06 132 VAL A O 1
ATOM 1080 N N . LYS A 1 133 ? -21.382 27.372 0.548 1.00 96.19 133 LYS A N 1
ATOM 1081 C CA . LYS A 1 133 ? -21.513 28.592 1.357 1.00 96.19 133 LYS A CA 1
ATOM 1082 C C . LYS A 1 133 ? -21.385 28.252 2.844 1.00 96.19 133 LYS A C 1
ATOM 1084 O O . LYS A 1 133 ? -21.974 27.288 3.328 1.00 96.19 133 LYS A O 1
ATOM 1089 N N . TYR A 1 134 ? -20.624 29.061 3.575 1.00 96.31 134 TYR A N 1
ATOM 1090 C CA . TYR A 1 134 ? -20.424 28.861 5.006 1.00 96.31 134 TYR A CA 1
ATOM 1091 C C . TYR A 1 134 ? -21.755 28.915 5.775 1.00 96.31 134 TYR A C 1
ATOM 1093 O O . TYR A 1 134 ? -22.510 29.881 5.668 1.00 96.31 134 TYR A O 1
ATOM 1101 N N . GLN A 1 135 ? -22.006 27.885 6.584 1.00 97.31 135 GLN A N 1
ATOM 1102 C CA . GLN A 1 135 ? -23.110 27.810 7.539 1.00 97.31 135 GLN A CA 1
ATOM 1103 C C . GLN A 1 135 ? -22.593 27.210 8.852 1.00 97.31 135 GLN A C 1
ATOM 1105 O O . GLN A 1 135 ? -22.071 26.094 8.854 1.00 97.31 135 GLN A O 1
ATOM 1110 N N . ARG A 1 136 ? -22.746 27.929 9.972 1.00 96.81 136 ARG A N 1
ATOM 1111 C CA . ARG A 1 136 ? -22.188 27.533 11.280 1.00 96.81 136 ARG A CA 1
ATOM 1112 C C . ARG A 1 136 ? -22.680 26.156 11.739 1.00 96.81 136 ARG A C 1
ATOM 1114 O O . ARG A 1 136 ? -21.870 25.310 12.105 1.00 96.81 136 ARG A O 1
ATOM 1121 N N . GLU A 1 137 ? -23.986 25.912 11.645 1.00 97.12 137 GLU A N 1
ATOM 1122 C CA . GLU A 1 137 ? -24.601 24.636 12.038 1.00 97.12 137 GLU A CA 1
ATOM 1123 C C . GLU A 1 137 ? -24.086 23.452 11.215 1.00 97.12 137 GLU A C 1
ATOM 1125 O O . GLU A 1 137 ? -23.795 22.385 11.758 1.00 97.12 137 GLU A O 1
ATOM 1130 N N . LEU A 1 138 ? -23.920 23.646 9.902 1.00 96.06 138 LEU A N 1
ATOM 1131 C CA . LEU A 1 138 ? -23.362 22.629 9.014 1.00 96.06 138 LEU A CA 1
ATOM 1132 C C . LEU A 1 138 ? -21.909 22.310 9.388 1.00 96.06 138 LEU A C 1
ATOM 1134 O O . LEU A 1 138 ? -21.536 21.138 9.451 1.00 96.06 138 LEU A O 1
ATOM 1138 N N . TRP A 1 139 ? -21.097 23.334 9.658 1.00 95.75 139 TRP A N 1
ATOM 1139 C CA . TRP A 1 139 ? -19.696 23.166 10.044 1.00 95.75 139 TRP A CA 1
ATOM 1140 C C . TRP A 1 139 ? -19.539 22.440 11.381 1.00 95.75 139 TRP A C 1
ATOM 1142 O O . TRP A 1 139 ? -18.764 21.488 11.453 1.00 95.75 139 TRP A O 1
ATOM 1152 N N . ASN A 1 140 ? -20.319 22.810 12.399 1.00 97.31 140 ASN A N 1
ATOM 1153 C CA . ASN A 1 140 ? -20.302 22.140 13.703 1.00 97.31 140 ASN A CA 1
ATOM 1154 C C . ASN A 1 140 ? -20.661 20.651 13.574 1.00 97.31 140 ASN A C 1
ATOM 1156 O O . ASN A 1 140 ? -19.886 19.788 13.985 1.00 97.31 140 ASN A O 1
ATOM 1160 N N . LYS A 1 141 ? -21.779 20.340 12.897 1.00 97.25 141 LYS A N 1
ATOM 1161 C CA . LYS A 1 141 ? -22.194 18.951 12.629 1.00 97.25 141 LYS A CA 1
ATOM 1162 C C . LYS A 1 141 ? -21.135 18.176 11.845 1.00 97.25 141 LYS A C 1
ATOM 1164 O O . LYS A 1 141 ? -20.910 16.998 12.113 1.00 97.25 141 LYS A O 1
ATOM 1169 N N . THR A 1 142 ? -20.471 18.829 10.890 1.00 95.75 142 THR A N 1
ATOM 1170 C CA . THR A 1 142 ? -19.408 18.211 10.085 1.00 95.75 142 THR A CA 1
ATOM 1171 C C . THR A 1 142 ? -18.195 17.850 10.942 1.00 95.75 142 THR A C 1
ATOM 1173 O O . THR A 1 142 ? -17.677 16.746 10.803 1.00 95.75 142 THR A O 1
ATOM 1176 N N . ILE A 1 143 ? -17.761 18.728 11.851 1.00 95.88 143 ILE A N 1
ATOM 1177 C CA . ILE A 1 143 ? -16.618 18.469 12.743 1.00 95.88 143 ILE A CA 1
ATOM 1178 C C . ILE A 1 143 ? -16.887 17.256 13.641 1.00 95.88 143 ILE A C 1
ATOM 1180 O O . ILE A 1 143 ? -16.026 16.382 13.773 1.00 95.88 143 ILE A O 1
ATOM 1184 N N . ASP A 1 144 ? -18.078 17.163 14.227 1.00 97.19 144 ASP A N 1
ATOM 1185 C CA . ASP A 1 144 ? -18.421 16.032 15.093 1.00 97.19 144 ASP A CA 1
ATOM 1186 C C . ASP A 1 144 ? -18.596 14.731 14.300 1.00 97.19 144 ASP A C 1
ATOM 1188 O O . ASP A 1 144 ? -18.093 13.679 14.707 1.00 97.19 144 ASP A O 1
ATOM 1192 N N . ALA A 1 145 ? -19.200 14.802 13.109 1.00 96.56 145 ALA A N 1
ATOM 1193 C CA . ALA A 1 145 ? -19.258 13.670 12.190 1.00 96.56 145 ALA A CA 1
ATOM 1194 C C . ALA A 1 145 ? -17.853 13.188 11.783 1.00 96.56 145 ALA A C 1
ATOM 1196 O O . ALA A 1 145 ? -17.612 11.983 11.751 1.00 96.56 145 ALA A O 1
ATOM 1197 N N . MET A 1 146 ? -16.904 14.097 11.528 1.00 95.38 146 MET A N 1
ATOM 1198 C CA . MET A 1 146 ? -15.519 13.746 11.188 1.00 95.38 146 MET A CA 1
ATOM 1199 C C . MET A 1 146 ? -14.832 12.955 12.306 1.00 95.38 146 MET A C 1
ATOM 1201 O O . MET A 1 146 ? -14.220 11.924 12.021 1.00 95.38 146 MET A O 1
ATOM 1205 N N . LYS A 1 147 ? -14.973 13.381 13.570 1.00 96.69 147 LYS A N 1
ATOM 1206 C CA . LYS A 1 147 ? -14.441 12.636 14.729 1.00 96.69 147 LYS A CA 1
ATOM 1207 C C . LYS A 1 147 ? -15.020 11.224 14.774 1.00 96.69 147 LYS A C 1
ATOM 1209 O O . LYS A 1 147 ? -14.283 10.243 14.872 1.00 96.69 147 LYS A O 1
ATOM 1214 N N . ARG A 1 148 ? -16.342 11.115 14.615 1.00 96.50 148 ARG A N 1
ATOM 1215 C CA . ARG A 1 148 ? -17.042 9.831 14.669 1.00 96.50 148 ARG A CA 1
ATOM 1216 C C . ARG A 1 148 ? -16.639 8.886 13.535 1.00 96.50 148 ARG A C 1
ATOM 1218 O O . ARG A 1 148 ? -16.464 7.688 13.757 1.00 96.50 148 ARG A O 1
ATOM 1225 N N . VAL A 1 149 ? -16.492 9.407 12.318 1.00 96.12 149 VAL A N 1
ATOM 1226 C CA . VAL A 1 149 ? -16.044 8.632 11.153 1.00 96.12 149 VAL A CA 1
ATOM 1227 C C . VAL A 1 149 ? -14.622 8.109 11.365 1.00 96.12 149 VAL A C 1
ATOM 1229 O O . VAL A 1 149 ? -14.355 6.947 11.050 1.00 96.12 149 VAL A O 1
ATOM 1232 N N . GLU A 1 150 ? -13.731 8.914 11.948 1.00 96.06 150 GLU A N 1
ATOM 1233 C CA . GLU A 1 150 ? -12.351 8.508 12.223 1.00 96.06 150 GLU A CA 1
ATOM 1234 C C . GLU A 1 150 ? -12.279 7.366 13.251 1.00 96.06 150 GLU A C 1
ATOM 1236 O O . GLU A 1 150 ? -11.596 6.368 13.013 1.00 96.06 150 GLU A O 1
ATOM 1241 N N . GLU A 1 151 ? -13.060 7.423 14.333 1.00 96.62 151 GLU A N 1
ATOM 1242 C CA . GLU A 1 151 ? -13.167 6.315 15.298 1.00 96.62 151 GLU A CA 1
ATOM 1243 C C . GLU A 1 151 ? -13.628 5.007 14.636 1.00 96.62 151 GLU A C 1
ATOM 1245 O O . GLU A 1 151 ? -13.063 3.931 14.869 1.00 96.62 151 GLU A O 1
ATOM 1250 N N . ILE A 1 152 ? -14.662 5.083 13.789 1.00 96.12 152 ILE A N 1
ATOM 1251 C CA . ILE A 1 152 ? -15.200 3.920 13.072 1.00 96.12 152 ILE A CA 1
ATOM 1252 C C . ILE A 1 152 ? -14.135 3.346 12.129 1.00 96.12 152 ILE A C 1
ATOM 1254 O O . ILE A 1 152 ? -13.920 2.128 12.117 1.00 96.12 152 ILE A O 1
ATOM 1258 N N . LYS A 1 153 ? -13.441 4.206 11.377 1.00 95.31 153 LYS A N 1
ATOM 1259 C CA . LYS A 1 153 ? -12.353 3.834 10.462 1.00 95.31 153 LYS A CA 1
ATOM 1260 C C . LYS A 1 153 ? -11.229 3.116 11.208 1.00 95.31 153 LYS A C 1
ATOM 1262 O O . LYS A 1 153 ? -10.842 2.015 10.808 1.00 95.31 153 LYS A O 1
ATOM 1267 N N . GLN A 1 154 ? -10.763 3.673 12.327 1.00 95.44 154 GLN A N 1
ATOM 1268 C CA . GLN A 1 154 ? -9.714 3.068 13.152 1.00 95.44 154 GLN A CA 1
ATOM 1269 C C . GLN A 1 154 ? -10.140 1.710 13.714 1.00 95.44 154 GLN A C 1
ATOM 1271 O O . GLN A 1 154 ? -9.401 0.731 13.585 1.00 95.44 154 GLN A O 1
ATOM 1276 N N . LYS A 1 155 ? -11.360 1.601 14.254 1.00 96.50 155 LYS A N 1
ATOM 1277 C CA . LYS A 1 155 ? -11.892 0.337 14.789 1.00 96.50 155 LYS A CA 1
ATOM 1278 C C . LYS A 1 155 ? -11.967 -0.756 13.718 1.00 96.50 155 LYS A C 1
ATOM 1280 O O . LYS A 1 155 ? -11.573 -1.899 13.968 1.00 96.50 155 LYS A O 1
ATOM 1285 N N . ARG A 1 156 ? -12.440 -0.426 12.511 1.00 96.19 156 ARG A N 1
ATOM 1286 C CA . ARG A 1 156 ? -12.523 -1.378 11.386 1.00 96.19 156 ARG A CA 1
ATOM 1287 C C . ARG A 1 156 ? -11.141 -1.805 10.896 1.00 96.19 156 ARG A C 1
ATOM 1289 O O . ARG A 1 156 ? -10.910 -2.997 10.692 1.00 96.19 156 ARG A O 1
ATOM 1296 N N . GLN A 1 157 ? -10.201 -0.867 10.777 1.00 94.56 157 GLN A N 1
ATOM 1297 C CA . GLN A 1 157 ? -8.816 -1.170 10.410 1.00 94.56 157 GLN A CA 1
ATOM 1298 C C . GLN A 1 157 ? -8.125 -2.058 11.452 1.00 94.56 157 GLN A C 1
ATOM 1300 O O . GLN A 1 157 ? -7.482 -3.042 11.083 1.00 94.56 157 GLN A O 1
ATOM 1305 N N . ALA A 1 158 ? -8.296 -1.764 12.743 1.00 95.69 158 ALA A N 1
ATOM 1306 C CA . ALA A 1 158 ? -7.761 -2.581 13.828 1.00 95.69 158 ALA A CA 1
ATOM 1307 C C . ALA A 1 158 ? -8.322 -4.008 13.775 1.00 95.69 158 ALA A C 1
ATOM 1309 O O . ALA A 1 158 ? -7.554 -4.969 13.821 1.00 95.69 158 ALA A O 1
ATOM 1310 N N . LYS A 1 159 ? -9.638 -4.162 13.568 1.00 96.06 159 LYS A N 1
ATOM 1311 C CA . LYS A 1 159 ? -10.277 -5.476 13.393 1.00 96.06 159 LYS A CA 1
ATOM 1312 C C . LYS A 1 159 ? -9.711 -6.238 12.190 1.00 96.06 159 LYS A C 1
ATOM 1314 O O . LYS A 1 159 ? -9.419 -7.426 12.308 1.00 96.06 159 LYS A O 1
ATOM 1319 N N . PHE A 1 160 ? -9.496 -5.570 11.056 1.00 95.44 160 PHE A N 1
ATOM 1320 C CA . PHE A 1 160 ? -8.876 -6.182 9.875 1.00 95.44 160 PHE A CA 1
ATOM 1321 C C . PHE A 1 160 ? -7.456 -6.695 10.171 1.00 95.44 160 PHE A C 1
ATOM 1323 O O . PHE A 1 160 ? -7.107 -7.824 9.820 1.00 95.44 160 PHE A O 1
ATOM 1330 N N . ILE A 1 161 ? -6.640 -5.890 10.860 1.00 93.62 161 ILE A N 1
ATOM 1331 C CA . ILE A 1 161 ? -5.274 -6.268 11.244 1.00 93.62 161 ILE A CA 1
ATOM 1332 C C . ILE A 1 161 ? -5.294 -7.436 12.239 1.00 93.62 161 ILE A C 1
ATOM 1334 O O . ILE A 1 161 ? -4.564 -8.405 12.038 1.00 93.62 161 ILE A O 1
ATOM 1338 N N . MET A 1 162 ? -6.153 -7.379 13.258 1.00 94.50 162 MET A N 1
ATOM 1339 C CA . MET A 1 162 ? -6.334 -8.435 14.262 1.00 94.50 162 MET A CA 1
ATOM 1340 C C . MET A 1 162 ? -6.711 -9.770 13.617 1.00 94.50 162 MET A C 1
ATOM 1342 O O . MET A 1 162 ? -6.059 -10.782 13.863 1.00 94.50 162 MET A O 1
ATOM 1346 N N . ASN A 1 163 ? -7.702 -9.770 12.722 1.00 93.94 163 ASN A N 1
ATOM 1347 C CA . ASN A 1 163 ? -8.122 -10.972 12.000 1.00 93.94 163 ASN A CA 1
ATOM 1348 C C . ASN A 1 163 ? -6.984 -11.565 11.160 1.00 93.94 163 ASN A C 1
ATOM 1350 O O . ASN A 1 163 ? -6.849 -12.785 11.070 1.00 93.94 163 ASN A O 1
ATOM 1354 N N . ARG A 1 164 ? -6.134 -10.714 10.570 1.00 92.50 164 ARG A N 1
ATOM 1355 C CA . ARG A 1 164 ? -4.957 -11.174 9.826 1.00 92.50 164 ARG A CA 1
ATOM 1356 C C . ARG A 1 164 ? -3.908 -11.805 10.742 1.00 92.50 164 ARG A C 1
ATOM 1358 O O . ARG A 1 164 ? -3.345 -12.834 10.384 1.00 92.50 164 ARG A O 1
ATOM 1365 N N . LEU A 1 165 ? -3.631 -11.193 11.893 1.00 90.56 165 LEU A N 1
ATOM 1366 C CA . LEU A 1 165 ? -2.635 -11.693 12.848 1.00 90.56 165 LEU A CA 1
ATOM 1367 C C . LEU A 1 165 ? -3.090 -12.987 13.537 1.00 90.56 165 LEU A C 1
ATOM 1369 O O . LEU A 1 165 ? -2.261 -13.861 13.777 1.00 90.56 165 LEU A O 1
ATOM 1373 N N . LYS A 1 166 ? -4.398 -13.157 13.776 1.00 92.62 166 LYS A N 1
ATOM 1374 C CA . LYS A 1 166 ? -4.974 -14.351 14.416 1.00 92.62 166 LYS A CA 1
ATOM 1375 C C . LYS A 1 166 ? -4.562 -15.661 13.729 1.00 92.62 166 LYS A C 1
ATOM 1377 O O . LYS A 1 166 ? -4.260 -16.627 14.421 1.00 92.62 166 LYS A O 1
ATOM 1382 N N . LYS A 1 167 ? -4.471 -15.675 12.392 1.00 89.69 167 LYS A N 1
ATOM 1383 C CA . LYS A 1 167 ? -4.099 -16.867 11.603 1.00 89.69 167 LYS A CA 1
ATOM 1384 C C . LYS A 1 167 ? -2.712 -17.423 11.940 1.00 89.69 167 LYS A C 1
ATOM 1386 O O . LYS A 1 167 ? -2.495 -18.624 11.857 1.00 89.69 167 LYS A O 1
ATOM 1391 N N . ASN A 1 168 ? -1.765 -16.562 12.316 1.00 91.56 168 ASN A N 1
ATOM 1392 C CA . ASN A 1 168 ? -0.411 -17.008 12.640 1.00 91.56 168 ASN A CA 1
ATOM 1393 C C . ASN A 1 168 ? -0.384 -17.844 13.932 1.00 91.56 168 ASN A C 1
ATOM 1395 O O . ASN A 1 168 ? 0.357 -18.815 13.995 1.00 91.56 168 ASN A O 1
ATOM 1399 N N . LYS A 1 169 ? -1.256 -17.546 14.905 1.00 91.50 169 LYS A N 1
ATOM 1400 C CA . LYS A 1 169 ? -1.337 -18.289 16.174 1.00 91.50 169 LYS A CA 1
ATOM 1401 C C . LYS A 1 169 ? -1.693 -19.766 15.972 1.00 91.50 169 LYS A C 1
ATOM 1403 O O . LYS A 1 169 ? -1.176 -20.624 16.677 1.00 91.50 169 LYS A O 1
ATOM 1408 N N . GLU A 1 170 ? -2.569 -20.059 15.014 1.00 91.88 170 GLU A N 1
ATOM 1409 C CA . GLU A 1 170 ? -2.951 -21.434 14.667 1.00 91.88 170 GLU A CA 1
ATOM 1410 C C . GLU A 1 170 ? -1.779 -22.188 14.027 1.00 91.88 170 GLU A C 1
ATOM 1412 O O . GLU A 1 170 ? -1.483 -23.311 14.429 1.00 91.88 170 GLU A O 1
ATOM 1417 N N . LEU A 1 171 ? -1.064 -21.545 13.097 1.00 93.06 171 LEU A N 1
ATOM 1418 C CA . LEU A 1 171 ? 0.136 -22.112 12.475 1.00 93.06 171 LEU A CA 1
ATOM 1419 C C . LEU A 1 171 ? 1.250 -22.352 13.497 1.00 93.06 171 LEU A C 1
ATOM 1421 O O . LEU A 1 171 ? 1.858 -23.418 13.477 1.00 93.06 171 LEU A O 1
ATOM 1425 N N . GLN A 1 172 ? 1.470 -21.398 14.405 1.00 95.31 172 GLN A N 1
ATOM 1426 C CA . GLN A 1 172 ? 2.457 -21.522 15.472 1.00 95.31 172 GLN A CA 1
ATOM 1427 C C . GLN A 1 172 ? 2.139 -22.726 16.358 1.00 95.31 172 GLN A C 1
ATOM 1429 O O . GLN A 1 172 ? 2.988 -23.583 16.532 1.00 95.31 172 GLN A O 1
ATOM 1434 N N . LYS A 1 173 ? 0.883 -22.883 16.802 1.00 95.38 173 LYS A N 1
ATOM 1435 C CA . LYS A 1 173 ? 0.470 -24.042 17.611 1.00 95.38 173 LYS A CA 1
ATOM 1436 C C . LYS A 1 173 ? 0.770 -25.377 16.918 1.00 95.38 173 LYS A C 1
ATOM 1438 O O . LYS A 1 173 ? 1.194 -26.326 17.569 1.00 95.38 173 LYS A O 1
ATOM 1443 N N . VAL A 1 174 ? 0.530 -25.471 15.609 1.00 95.12 174 VAL A N 1
ATOM 1444 C CA . VAL A 1 174 ? 0.831 -26.687 14.833 1.00 95.12 174 VAL A CA 1
ATOM 1445 C C . VAL A 1 174 ? 2.341 -26.918 14.734 1.00 95.12 174 VAL A C 1
ATOM 1447 O O . VAL A 1 174 ? 2.788 -28.059 14.860 1.00 95.12 174 VAL A O 1
ATOM 1450 N N . GLN A 1 175 ? 3.121 -25.855 14.531 1.00 95.56 175 GLN A N 1
ATOM 1451 C CA . GLN A 1 175 ? 4.582 -25.921 14.503 1.00 95.56 175 GLN A CA 1
ATOM 1452 C C . GLN A 1 175 ? 5.156 -26.330 15.860 1.00 95.56 175 GLN A C 1
ATOM 1454 O O . GLN A 1 175 ? 5.930 -27.276 15.890 1.00 95.56 175 GLN A O 1
ATOM 1459 N N . ASP A 1 176 ? 4.701 -25.731 16.960 1.00 95.12 176 ASP A N 1
ATOM 1460 C CA . ASP A 1 176 ? 5.150 -26.046 18.320 1.00 95.12 176 ASP A CA 1
ATOM 1461 C C . ASP A 1 176 ? 4.892 -27.524 18.657 1.00 95.12 176 ASP A C 1
ATOM 1463 O O . ASP A 1 176 ? 5.765 -28.229 19.157 1.00 95.12 176 ASP A O 1
ATOM 1467 N N . VAL A 1 177 ? 3.702 -28.045 18.323 1.00 95.00 177 VAL A N 1
ATOM 1468 C CA . VAL A 1 177 ? 3.381 -29.470 18.521 1.00 95.00 177 VAL A CA 1
ATOM 1469 C C . VAL A 1 177 ? 4.294 -30.366 17.682 1.00 95.00 177 VAL A C 1
ATOM 1471 O O . VAL A 1 177 ? 4.716 -31.425 18.149 1.00 95.00 177 VAL A O 1
ATOM 1474 N N . LYS A 1 178 ? 4.594 -29.971 16.439 1.00 96.25 178 LYS A N 1
ATOM 1475 C CA . LYS A 1 178 ? 5.517 -30.711 15.570 1.00 96.25 178 LYS A CA 1
ATOM 1476 C C . LYS A 1 178 ? 6.940 -30.681 16.130 1.00 96.25 178 LYS A C 1
ATOM 1478 O O . LYS A 1 178 ? 7.587 -31.722 16.158 1.00 96.25 178 LYS A O 1
ATOM 1483 N N . GLU A 1 179 ? 7.390 -29.527 16.600 1.00 95.00 179 GLU A N 1
ATOM 1484 C CA . GLU A 1 179 ? 8.717 -29.314 17.166 1.00 95.00 179 GLU A CA 1
ATOM 1485 C C . GLU A 1 179 ? 8.920 -30.150 18.430 1.00 95.00 179 GLU A C 1
ATOM 1487 O O . GLU A 1 179 ? 9.884 -30.906 18.499 1.00 95.00 179 GLU A O 1
ATOM 1492 N N . VAL A 1 180 ? 7.970 -30.130 19.372 1.00 91.25 180 VAL A N 1
ATOM 1493 C CA . VAL A 1 180 ? 8.031 -30.959 20.590 1.00 91.25 180 VAL A CA 1
ATOM 1494 C C . VAL A 1 180 ? 8.061 -32.452 20.251 1.00 91.25 180 VAL A C 1
ATOM 1496 O O . VAL A 1 180 ? 8.801 -33.203 20.876 1.00 91.25 180 VAL A O 1
ATOM 1499 N N . LYS A 1 181 ? 7.294 -32.900 19.246 1.00 91.50 181 LYS A N 1
ATOM 1500 C CA . LYS A 1 181 ? 7.298 -34.308 18.809 1.00 91.50 181 LYS A CA 1
ATOM 1501 C C . LYS A 1 181 ? 8.627 -34.729 18.178 1.00 91.50 181 LYS A C 1
ATOM 1503 O O . LYS A 1 181 ? 9.087 -35.834 18.436 1.00 91.50 181 LYS A O 1
ATOM 1508 N N . GLN A 1 182 ? 9.222 -33.877 17.343 1.00 92.69 182 GLN A N 1
ATOM 1509 C CA . GLN A 1 182 ? 10.490 -34.166 16.660 1.00 92.69 182 GLN A CA 1
ATOM 1510 C C . GLN A 1 182 ? 11.683 -34.085 17.618 1.00 92.69 182 GLN A C 1
ATOM 1512 O O . GLN A 1 182 ? 12.564 -34.943 17.607 1.00 92.69 182 GLN A O 1
ATOM 1517 N N . ASN A 1 183 ? 11.675 -33.081 18.491 1.00 91.50 183 ASN A N 1
ATOM 1518 C CA . ASN A 1 183 ? 12.793 -32.732 19.356 1.00 91.50 183 ASN A CA 1
ATOM 1519 C C . ASN A 1 183 ? 12.567 -33.151 20.814 1.00 91.50 183 ASN A C 1
ATOM 1521 O O . ASN A 1 183 ? 13.174 -32.585 21.721 1.00 91.50 183 ASN A O 1
ATOM 1525 N N . ILE A 1 184 ? 11.722 -34.160 21.054 1.00 85.81 184 ILE A N 1
ATOM 1526 C CA . ILE A 1 184 ? 11.396 -34.632 22.408 1.00 85.81 184 ILE A CA 1
ATOM 1527 C C . ILE A 1 184 ? 12.647 -35.018 23.211 1.00 85.81 184 ILE A C 1
ATOM 1529 O O . ILE A 1 184 ? 12.701 -34.815 24.418 1.00 85.81 184 ILE A O 1
ATOM 1533 N N . HIS A 1 185 ? 13.681 -35.509 22.525 1.00 84.12 185 HIS A N 1
ATOM 1534 C CA . HIS A 1 185 ? 14.960 -35.919 23.101 1.00 84.12 185 HIS A CA 1
ATOM 1535 C C . HIS A 1 185 ? 15.768 -34.766 23.725 1.00 84.12 185 HIS A C 1
ATOM 1537 O O . HIS A 1 185 ? 16.589 -35.014 24.602 1.00 84.12 185 HIS A O 1
ATOM 1543 N N . LEU A 1 186 ? 15.541 -33.514 23.308 1.00 84.69 186 LEU A N 1
ATOM 1544 C CA . LEU A 1 186 ? 16.206 -32.336 23.883 1.00 84.69 186 LEU A CA 1
ATOM 1545 C C . LEU A 1 186 ? 15.623 -31.941 25.246 1.00 84.69 186 LEU A C 1
ATOM 1547 O O . LEU A 1 186 ? 16.206 -31.126 25.959 1.00 84.69 186 LEU A O 1
ATOM 1551 N N . ILE A 1 187 ? 14.465 -32.497 25.609 1.00 77.00 187 ILE A N 1
ATOM 1552 C CA . ILE A 1 187 ? 13.740 -32.154 26.826 1.00 77.00 187 ILE A CA 1
ATOM 1553 C C . ILE A 1 187 ? 13.792 -33.357 27.768 1.00 77.00 187 ILE A C 1
ATOM 1555 O O . ILE A 1 187 ? 13.193 -34.401 27.520 1.00 77.00 187 ILE A O 1
ATOM 1559 N N . ARG A 1 188 ? 14.490 -33.210 28.899 1.00 71.12 188 ARG A N 1
ATOM 1560 C CA . ARG A 1 188 ? 14.439 -34.199 29.983 1.00 71.12 188 ARG A CA 1
ATOM 1561 C C . ARG A 1 188 ? 13.024 -34.207 30.569 1.00 71.12 188 ARG A C 1
ATOM 1563 O O . ARG A 1 188 ? 12.491 -33.145 30.888 1.00 71.12 188 ARG A O 1
ATOM 1570 N N . ALA A 1 189 ? 12.411 -35.386 30.709 1.00 71.94 189 ALA A N 1
ATOM 1571 C CA . ALA A 1 189 ? 11.047 -35.486 31.229 1.00 71.94 189 ALA A CA 1
ATOM 1572 C C . ALA A 1 189 ? 10.933 -34.764 32.595 1.00 71.94 189 ALA A C 1
ATOM 1574 O O . ALA A 1 189 ? 11.820 -34.943 33.432 1.00 71.94 189 ALA A O 1
ATOM 1575 N N . PRO A 1 190 ? 9.863 -33.993 32.874 1.00 68.81 190 PRO A N 1
ATOM 1576 C CA . PRO A 1 190 ? 9.746 -33.176 34.096 1.00 68.81 190 PRO A CA 1
ATOM 1577 C C . PRO A 1 190 ? 9.848 -33.947 35.426 1.00 68.81 190 PRO A C 1
ATOM 1579 O O . PRO A 1 190 ? 10.062 -33.354 36.485 1.00 68.81 190 PRO A O 1
ATOM 1582 N N . LEU A 1 191 ? 9.669 -35.270 35.377 1.00 66.00 191 LEU A N 1
ATOM 1583 C CA . LEU A 1 191 ? 9.770 -36.196 36.507 1.00 66.00 191 LEU A CA 1
ATOM 1584 C C . LEU A 1 191 ? 11.067 -37.026 36.497 1.00 66.00 191 LEU A C 1
ATOM 1586 O O . LEU A 1 191 ? 11.337 -37.739 37.462 1.00 66.00 191 LEU A O 1
ATOM 1590 N N . ALA A 1 192 ? 11.883 -36.947 35.442 1.00 65.31 192 ALA A N 1
ATOM 1591 C CA . ALA A 1 192 ? 13.110 -37.728 35.323 1.00 65.31 192 ALA A CA 1
ATOM 1592 C C . ALA A 1 192 ? 14.151 -37.255 36.350 1.00 65.31 192 ALA A C 1
ATOM 1594 O O . ALA A 1 192 ? 14.861 -36.275 36.130 1.00 65.31 192 ALA A O 1
ATOM 1595 N N . GLY A 1 193 ? 14.243 -37.984 37.463 1.00 64.44 193 GLY A N 1
ATOM 1596 C CA . GLY A 1 193 ? 15.128 -37.704 38.599 1.00 64.44 193 GLY A CA 1
ATOM 1597 C C . GLY A 1 193 ? 14.394 -37.394 39.906 1.00 64.44 193 GLY A C 1
ATOM 1598 O O . GLY A 1 193 ? 14.995 -37.531 40.963 1.00 64.44 193 GLY A O 1
ATOM 1599 N N . LYS A 1 194 ? 13.095 -37.055 39.865 1.00 66.44 194 LYS A N 1
ATOM 1600 C CA . LYS A 1 194 ? 12.306 -36.790 41.084 1.00 66.44 194 LYS A CA 1
ATOM 1601 C C . LYS A 1 194 ? 11.981 -38.055 41.879 1.00 66.44 194 LYS A C 1
ATOM 1603 O O . LYS A 1 194 ? 11.926 -37.981 43.096 1.00 66.44 194 LYS A O 1
ATOM 1608 N N . GLY A 1 195 ? 11.801 -39.195 41.202 1.00 68.25 195 GLY A N 1
ATOM 1609 C CA . GLY A 1 195 ? 11.648 -40.500 41.863 1.00 68.25 195 GLY A CA 1
ATOM 1610 C C . GLY A 1 195 ? 12.881 -40.849 42.696 1.00 68.25 195 GLY A C 1
ATOM 1611 O O . GLY A 1 195 ? 12.759 -41.041 43.896 1.00 68.25 195 GLY A O 1
ATOM 1612 N N . LYS A 1 196 ? 14.072 -40.750 42.089 1.00 68.62 196 LYS A N 1
ATOM 1613 C CA . LYS A 1 196 ? 15.354 -40.914 42.792 1.00 68.62 196 LYS A CA 1
ATOM 1614 C C . LYS A 1 196 ? 15.506 -39.953 43.976 1.00 68.62 196 LYS A C 1
ATOM 1616 O O . LYS A 1 196 ? 15.827 -40.383 45.064 1.00 68.62 196 LYS A O 1
ATOM 1621 N N . GLN A 1 197 ? 15.172 -38.672 43.802 1.00 72.69 197 GLN A N 1
ATOM 1622 C CA . GLN A 1 197 ? 15.219 -37.698 44.904 1.00 72.69 197 GLN A CA 1
ATOM 1623 C C . GLN A 1 197 ? 14.248 -38.007 46.055 1.00 72.69 197 GLN A C 1
ATOM 1625 O O . GLN A 1 197 ? 14.509 -37.611 47.188 1.00 72.69 197 GLN A O 1
ATOM 1630 N N . LEU A 1 198 ? 13.099 -38.627 45.774 1.00 75.25 198 LEU A N 1
ATOM 1631 C CA . LEU A 1 198 ? 12.141 -39.046 46.800 1.00 75.25 198 LEU A CA 1
ATOM 1632 C C . LEU A 1 198 ? 12.616 -40.312 47.515 1.00 75.25 198 LEU A C 1
ATOM 1634 O O . LEU A 1 198 ? 12.525 -40.367 48.736 1.00 75.25 198 LEU A O 1
ATOM 1638 N N . GLU A 1 199 ? 13.151 -41.278 46.769 1.00 75.25 199 GLU A N 1
ATOM 1639 C CA . GLU A 1 199 ? 13.784 -42.482 47.316 1.00 75.25 199 GLU A CA 1
ATOM 1640 C C . GLU A 1 199 ? 14.966 -42.112 48.220 1.00 75.25 199 GLU A C 1
ATOM 1642 O O . GLU A 1 199 ? 14.987 -42.520 49.376 1.00 75.25 199 GLU A O 1
ATOM 1647 N N . ASP A 1 200 ? 15.873 -41.248 47.752 1.00 79.31 200 ASP A N 1
ATOM 1648 C CA . ASP A 1 200 ? 17.020 -40.763 48.529 1.00 79.31 200 ASP A CA 1
ATOM 1649 C C . ASP A 1 200 ? 16.564 -40.077 49.831 1.00 79.31 200 ASP A C 1
ATOM 1651 O O . ASP A 1 200 ? 17.140 -40.303 50.892 1.00 79.31 200 ASP A O 1
ATOM 1655 N N . LYS A 1 201 ? 15.479 -39.289 49.786 1.00 83.06 201 LYS A N 1
ATOM 1656 C CA . LYS A 1 201 ? 14.894 -38.656 50.982 1.00 83.06 201 LYS A CA 1
ATOM 1657 C C . LYS A 1 201 ? 14.244 -39.650 51.942 1.00 83.06 201 LYS A C 1
ATOM 1659 O O . LYS A 1 201 ? 14.296 -39.429 53.147 1.00 83.06 201 LYS A O 1
ATOM 1664 N N . MET A 1 202 ? 13.599 -40.703 51.437 1.00 81.50 202 MET A N 1
ATOM 1665 C CA . MET A 1 202 ? 13.026 -41.750 52.291 1.00 81.50 202 MET A CA 1
ATOM 1666 C C . MET A 1 202 ? 14.124 -42.561 52.973 1.00 81.50 202 MET A C 1
ATOM 1668 O O . MET A 1 202 ? 14.013 -42.818 54.166 1.00 81.50 202 MET A O 1
ATOM 1672 N N . VAL A 1 203 ? 15.194 -42.906 52.251 1.00 84.31 203 VAL A N 1
ATOM 1673 C CA . VAL A 1 203 ? 16.362 -43.596 52.820 1.00 84.31 203 VAL A CA 1
ATOM 1674 C C . VAL A 1 203 ? 17.028 -42.737 53.892 1.00 84.31 203 VAL A C 1
ATOM 1676 O O . VAL A 1 203 ? 17.327 -43.235 54.969 1.00 84.31 203 VAL A O 1
ATOM 1679 N N . GLN A 1 204 ? 17.197 -41.440 53.634 1.00 83.94 204 GLN A N 1
ATOM 1680 C CA . GLN A 1 204 ? 17.790 -40.516 54.599 1.00 83.94 204 GLN A CA 1
ATOM 1681 C C . GLN A 1 204 ? 16.953 -40.398 55.879 1.00 83.94 204 GLN A C 1
ATOM 1683 O O . GLN A 1 204 ? 17.502 -40.432 56.972 1.00 83.94 204 GLN A O 1
ATOM 1688 N N . LYS A 1 205 ? 15.623 -40.345 55.747 1.00 84.44 205 LYS A N 1
ATOM 1689 C CA . LYS A 1 205 ? 14.717 -40.297 56.897 1.00 84.44 205 LYS A CA 1
ATOM 1690 C C . LYS A 1 205 ? 14.702 -41.599 57.702 1.00 84.44 205 LYS A C 1
ATOM 1692 O O . LYS A 1 205 ? 14.696 -41.552 58.920 1.00 84.44 205 LYS A O 1
ATOM 1697 N N . LEU A 1 206 ? 14.739 -42.749 57.028 1.00 82.69 206 LEU A N 1
ATOM 1698 C CA . LEU A 1 206 ? 14.856 -44.045 57.702 1.00 82.69 206 LEU A CA 1
ATOM 1699 C C . LEU A 1 206 ? 16.179 -44.170 58.464 1.00 82.69 206 LEU A C 1
ATOM 1701 O O . LEU A 1 206 ? 16.187 -44.731 59.550 1.00 82.69 206 LEU A O 1
ATOM 1705 N N . GLN A 1 207 ? 17.277 -43.637 57.921 1.00 78.56 207 GLN A N 1
ATOM 1706 C CA . GLN A 1 207 ? 18.557 -43.610 58.627 1.00 78.56 207 GLN A CA 1
ATOM 1707 C C . GLN A 1 207 ? 18.487 -42.718 59.876 1.00 78.56 207 GLN A C 1
ATOM 1709 O O . GLN A 1 207 ? 18.911 -43.146 60.938 1.00 78.56 207 GLN A O 1
ATOM 1714 N N . GLU A 1 208 ? 17.890 -41.525 59.770 1.00 80.81 208 GLU A N 1
ATOM 1715 C CA . GLU A 1 208 ? 17.678 -40.625 60.915 1.00 80.81 208 GLU A CA 1
ATOM 1716 C C . GLU A 1 208 ? 16.800 -41.256 62.010 1.00 80.81 208 GLU A C 1
ATOM 1718 O O . GLU A 1 208 ? 17.081 -41.081 63.194 1.00 80.81 208 GLU A O 1
ATOM 1723 N N . ASP A 1 209 ? 15.755 -41.994 61.625 1.00 77.62 209 ASP A N 1
ATOM 1724 C CA . ASP A 1 209 ? 14.858 -42.668 62.569 1.00 77.62 209 ASP A CA 1
ATOM 1725 C C . ASP A 1 209 ? 15.567 -43.847 63.278 1.00 77.62 209 ASP A C 1
ATOM 1727 O O . ASP A 1 209 ? 15.414 -44.009 64.487 1.00 77.62 209 ASP A O 1
ATOM 1731 N N . VAL A 1 210 ? 16.396 -44.623 62.563 1.00 76.56 210 VAL A N 1
ATOM 1732 C CA . VAL A 1 210 ? 17.206 -45.718 63.142 1.00 76.56 210 VAL A CA 1
ATOM 1733 C C . VAL A 1 210 ? 18.298 -45.178 64.070 1.00 76.56 210 VAL A C 1
ATOM 1735 O O . VAL A 1 210 ? 18.462 -45.673 65.183 1.00 76.56 210 VAL A O 1
ATOM 1738 N N . ASP A 1 211 ? 18.998 -44.116 63.663 1.00 74.44 211 ASP A N 1
ATOM 1739 C CA . ASP A 1 211 ? 20.053 -43.494 64.471 1.00 74.44 211 ASP A CA 1
ATOM 1740 C C . ASP A 1 211 ? 19.494 -42.866 65.772 1.00 74.44 211 ASP A C 1
ATOM 1742 O O . ASP A 1 211 ? 20.236 -42.680 66.734 1.00 74.44 211 ASP A O 1
ATOM 1746 N N . MET A 1 212 ? 18.196 -42.536 65.830 1.00 69.50 212 MET A N 1
ATOM 1747 C CA . MET A 1 212 ? 17.514 -42.047 67.041 1.00 69.50 212 MET A CA 1
ATOM 1748 C C . MET A 1 212 ? 17.070 -43.173 67.990 1.00 69.50 212 MET A C 1
ATOM 1750 O O . MET A 1 212 ? 16.985 -42.942 69.200 1.00 69.50 212 MET A O 1
ATOM 1754 N N . GLU A 1 213 ? 16.795 -44.373 67.473 1.00 64.25 213 GLU A N 1
ATOM 1755 C CA . GLU A 1 213 ? 16.453 -45.552 68.284 1.00 64.25 213 GLU A CA 1
ATOM 1756 C C . GLU A 1 213 ? 17.686 -46.148 68.983 1.00 64.25 213 GLU A C 1
ATOM 1758 O O . GLU A 1 213 ? 17.580 -46.563 70.132 1.00 64.25 213 GLU A O 1
ATOM 1763 N N . ASP A 1 214 ? 18.868 -46.095 68.359 1.00 60.06 214 ASP A N 1
ATOM 1764 C CA . ASP A 1 214 ? 20.129 -46.598 68.937 1.00 60.06 214 ASP A CA 1
ATOM 1765 C C . ASP A 1 214 ? 20.720 -45.702 70.056 1.00 60.06 214 ASP A C 1
ATOM 1767 O O . ASP A 1 214 ? 21.730 -46.049 70.677 1.00 60.06 214 ASP A O 1
ATOM 1771 N N . VAL A 1 215 ? 20.110 -44.541 70.331 1.00 58.25 215 VAL A N 1
ATOM 1772 C CA . VAL A 1 215 ? 20.565 -43.558 71.342 1.00 58.25 215 VAL A CA 1
ATOM 1773 C C . VAL A 1 215 ? 19.657 -43.529 72.593 1.00 58.25 215 VAL A C 1
ATOM 1775 O O . VAL A 1 215 ? 19.957 -42.802 73.543 1.00 58.25 215 VAL A O 1
ATOM 1778 N N . SER A 1 216 ? 18.578 -44.327 72.632 1.00 50.25 216 SER A N 1
ATOM 1779 C CA . SER A 1 216 ? 17.651 -44.459 73.781 1.00 50.25 216 SER A CA 1
ATOM 1780 C C . SER A 1 216 ? 17.862 -45.752 74.567 1.00 50.25 216 SER A C 1
ATOM 1782 O O . SER A 1 216 ? 17.828 -45.679 75.817 1.00 50.25 216 SER A O 1
#

pLDDT: mean 84.46, std 12.33, range [38.41, 97.31]

Foldseek 3Di:
DPPDDPDAQDAAEAEQPVCPVPDPDDPVRSVVVCVVVVHHYYYAYPVVRPCPVVRVVVNVVVVVVVCVCVQDPVVQPPPDDDDDPDPVVVVCVNNVPDLCPVCVHPNVCVVVVVWDDDDPLVVLVDDDPDDDPDDPVVVVVNVVVNVVSVVVRVVVRVVSNVVVVVVVVVVVVVVVVVCCVVVVVVDDPPCNCVVVVVVVVVVVVVVVVVVVVVVD

Radius of gyration: 37.02 Å; chains: 1; bounding box: 61×76×117 Å